Protein AF-A0A955NEL0-F1 (afdb_monomer_lite)

Foldseek 3Di:
DDDDDDDPPPPVVVPPPPDDDDDPVCVVVQVVCVVVVNDDDDPPPVPQQPWDAFPNDTDRQPVVQLQDACVRCVVVLVVVVVVLLVVQVVCVVVVHADEAEADAWCLLAHPQLAQQEPCCVRHPRPRPRSCVSVVVVVVCCVPPPHHYHYCSVVSNPDPDPDQPHNHYRDGDPVVVVSVVVVVVVVCCVPPVPDD

pLDDT: mean 81.46, std 21.01, range [32.12, 98.19]

Secondary structure (DSSP, 8-state):
------SSSHHHHHHH-SSS---GGGHHHHHHHHHTTSS-S-----TT---EEETTEEE--TTHHHHS-HHHHHHHHHHHHHHHHHHHHHHHHTT----EEEPPPGGGT-TTS-TT-TTTTTS-TT-TTTTHHHHHHHHHTTT-SS-EEE-HHHHHH------B-SS-SSB-HHHHHHHHHHHHHHHIIIIIS--

Radius of gyration: 21.91 Å; chains: 1; bounding box: 64×58×64 Å

Structure (mmCIF, N/CA/C/O backbone):
data_AF-A0A955NEL0-F1
#
_entry.id   AF-A0A955NEL0-F1
#
loop_
_atom_site.group_PDB
_atom_site.id
_atom_site.type_symbol
_atom_site.label_atom_id
_atom_site.label_alt_id
_atom_site.label_comp_id
_atom_site.label_asym_id
_atom_site.label_entity_id
_atom_site.label_seq_id
_atom_site.pdbx_PDB_ins_code
_atom_site.Cartn_x
_atom_site.Cartn_y
_atom_site.Cartn_z
_atom_site.occupancy
_atom_site.B_iso_or_equiv
_atom_site.auth_seq_id
_atom_site.auth_comp_id
_atom_site.auth_asym_id
_atom_site.auth_atom_id
_atom_site.pdbx_PDB_model_num
ATOM 1 N N . GLY A 1 1 ? -45.994 37.679 -24.982 1.00 42.56 1 GLY A N 1
ATOM 2 C CA . GLY A 1 1 ? -45.059 37.610 -23.848 1.00 42.56 1 GLY A CA 1
ATOM 3 C C . GLY A 1 1 ? -45.088 36.205 -23.306 1.00 42.56 1 GLY A C 1
ATOM 4 O O . GLY A 1 1 ? -46.145 35.774 -22.874 1.00 42.56 1 GLY A O 1
ATOM 5 N N . GLY A 1 2 ? -43.982 35.478 -23.416 1.00 34.00 2 GLY A N 1
ATOM 6 C CA . GLY A 1 2 ? -43.858 34.104 -22.938 1.00 34.00 2 GLY A CA 1
ATOM 7 C C . GLY A 1 2 ? -42.393 33.828 -22.624 1.00 34.00 2 GLY A C 1
ATOM 8 O O . GLY A 1 2 ? -41.552 33.911 -23.516 1.00 34.00 2 GLY A O 1
ATOM 9 N N . ASN A 1 3 ? -42.112 33.595 -21.343 1.00 38.38 3 ASN A N 1
ATOM 10 C CA . ASN A 1 3 ? -40.797 33.275 -20.793 1.00 38.38 3 ASN A CA 1
ATOM 11 C C . ASN A 1 3 ? -40.232 31.988 -21.412 1.00 38.38 3 ASN A C 1
ATOM 13 O O . ASN A 1 3 ? -40.935 30.984 -21.503 1.00 38.38 3 ASN A O 1
ATOM 17 N N . LYS A 1 4 ? -38.943 32.007 -21.770 1.00 36.34 4 LYS A N 1
ATOM 18 C CA . LYS A 1 4 ? -38.144 30.813 -22.081 1.00 36.34 4 LYS A CA 1
ATOM 19 C C . LYS A 1 4 ? -37.517 30.271 -20.787 1.00 36.34 4 LYS A C 1
ATOM 21 O O . LYS A 1 4 ? -36.781 31.024 -20.153 1.00 36.34 4 LYS A O 1
ATOM 26 N N . PRO A 1 5 ? -37.713 28.995 -20.413 1.00 40.84 5 PRO A N 1
ATOM 27 C CA . PRO A 1 5 ? -36.991 28.379 -19.309 1.00 40.84 5 PRO A CA 1
ATOM 28 C C . PRO A 1 5 ? -36.067 27.273 -19.840 1.00 40.84 5 PRO A C 1
ATOM 30 O O . PRO A 1 5 ? -36.366 26.103 -19.656 1.00 40.84 5 PRO A O 1
ATOM 33 N N . PHE A 1 6 ? -34.979 27.604 -20.545 1.00 36.50 6 PHE A N 1
ATOM 34 C CA . PHE A 1 6 ? -34.034 26.568 -21.012 1.00 36.50 6 PHE A CA 1
ATOM 35 C C . PHE A 1 6 ? -32.550 26.968 -21.046 1.00 36.50 6 PHE A C 1
ATOM 37 O O . PHE A 1 6 ? -31.732 26.182 -21.508 1.00 36.50 6 PHE A O 1
ATOM 44 N N . GLU A 1 7 ? -32.157 28.128 -20.511 1.00 39.97 7 GLU A N 1
ATOM 45 C CA . GLU A 1 7 ? -30.747 28.572 -20.569 1.00 39.97 7 GLU A CA 1
ATOM 46 C C . GLU A 1 7 ? -29.925 28.311 -19.293 1.00 39.97 7 GLU A C 1
ATOM 48 O O . GLU A 1 7 ? -28.715 28.501 -19.305 1.00 39.97 7 GLU A O 1
ATOM 53 N N . TYR A 1 8 ? -30.519 27.798 -18.208 1.00 36.50 8 TYR A N 1
ATOM 54 C CA . TYR A 1 8 ? -29.814 27.683 -16.917 1.00 36.50 8 TYR A CA 1
ATOM 55 C C . TYR A 1 8 ? -29.224 26.307 -16.566 1.00 36.50 8 TYR A C 1
ATOM 57 O O . TYR A 1 8 ? -28.508 26.198 -15.575 1.00 36.50 8 TYR A O 1
ATOM 65 N N . TRP A 1 9 ? -29.455 25.262 -17.367 1.00 32.66 9 TRP A N 1
ATOM 66 C CA . TRP A 1 9 ? -28.945 23.915 -17.052 1.00 32.66 9 TRP A CA 1
ATOM 67 C C . TRP A 1 9 ? -27.592 23.586 -17.698 1.00 32.66 9 TRP A C 1
ATOM 69 O O . TRP A 1 9 ? -26.856 22.759 -17.169 1.00 32.66 9 TRP A O 1
ATOM 79 N N . GLY A 1 10 ? -27.220 24.260 -18.792 1.00 33.78 10 GLY A N 1
ATOM 80 C CA . GLY A 1 10 ? -25.955 23.991 -19.491 1.00 33.78 10 GLY A CA 1
ATOM 81 C C . GLY A 1 10 ? -24.711 24.486 -18.746 1.00 33.78 10 GLY A C 1
ATOM 82 O O . GLY A 1 10 ? -23.668 23.848 -18.801 1.00 33.78 10 GLY A O 1
ATOM 83 N N . PHE A 1 11 ? -24.825 25.584 -17.996 1.00 32.12 11 PHE A N 1
ATOM 84 C CA . PHE A 1 11 ? -23.664 26.247 -17.389 1.00 32.12 11 PHE A CA 1
ATOM 85 C C . PHE A 1 11 ? -23.260 25.660 -16.021 1.00 32.12 11 PHE A C 1
ATOM 87 O O . PHE A 1 11 ? -22.093 25.704 -15.628 1.00 32.12 11 PHE A O 1
ATOM 94 N N . VAL A 1 12 ? -24.211 25.065 -15.290 1.00 36.84 12 VAL A N 1
ATOM 95 C CA . VAL A 1 12 ? -23.959 24.501 -13.949 1.00 36.84 12 VAL A CA 1
ATOM 96 C C . VAL A 1 12 ? -23.177 23.186 -14.027 1.00 36.84 12 VAL A C 1
ATOM 98 O O . VAL A 1 12 ? -22.330 22.921 -13.178 1.00 36.84 12 VAL A O 1
ATOM 101 N N . VAL A 1 13 ? -23.400 22.387 -15.073 1.00 38.34 13 VAL A N 1
ATOM 102 C CA . VAL A 1 13 ? -22.717 21.094 -15.249 1.00 38.34 13 VAL A CA 1
ATOM 103 C C . VAL A 1 13 ? -21.269 21.280 -15.712 1.00 38.34 13 VAL A C 1
ATOM 105 O O . VAL A 1 13 ? -20.387 20.534 -15.291 1.00 38.34 13 VAL A O 1
ATOM 108 N N . GLU A 1 14 ? -20.991 22.307 -16.517 1.00 34.41 14 GLU A N 1
ATOM 109 C CA . GLU A 1 14 ? -19.647 22.534 -17.061 1.00 34.41 14 GLU A CA 1
ATOM 110 C C . GLU A 1 14 ? -18.639 23.024 -16.006 1.00 34.41 14 GLU A C 1
ATOM 112 O O . GLU A 1 14 ? -17.442 22.766 -16.127 1.00 34.41 14 GLU A O 1
ATOM 117 N N . THR A 1 15 ? -19.116 23.673 -14.937 1.00 40.44 15 THR A N 1
ATOM 118 C CA . THR A 1 15 ? -18.246 24.318 -13.937 1.00 40.44 15 THR A CA 1
ATOM 119 C C . THR A 1 15 ? -17.818 23.371 -12.804 1.00 40.44 15 THR A C 1
ATOM 121 O O . THR A 1 15 ? -16.760 23.569 -12.215 1.00 40.44 15 THR A O 1
ATOM 124 N N . PHE A 1 16 ? -18.584 22.312 -12.513 1.00 38.41 16 PHE A N 1
ATOM 125 C CA . PHE A 1 16 ? -18.270 21.378 -11.415 1.00 38.41 16 PHE A CA 1
ATOM 126 C C . PHE A 1 16 ? -17.518 20.109 -11.843 1.00 38.41 16 PHE A C 1
ATOM 128 O O . PHE A 1 16 ? -17.033 19.380 -10.983 1.00 38.41 16 PHE A O 1
ATOM 135 N N . LEU A 1 17 ? -17.395 19.835 -13.147 1.00 40.88 17 LEU A N 1
ATOM 136 C CA . LEU A 1 17 ? -16.907 18.543 -13.654 1.00 40.88 17 LEU A CA 1
ATOM 137 C C . LEU A 1 17 ? -15.643 18.628 -14.521 1.00 40.88 17 LEU A C 1
ATOM 139 O O . LEU A 1 17 ? -15.453 17.842 -15.451 1.00 40.88 17 LEU A O 1
ATOM 143 N N . LYS A 1 18 ? -14.719 19.529 -14.187 1.00 36.31 18 LYS A N 1
ATOM 144 C CA . LYS A 1 18 ? -13.324 19.425 -14.640 1.00 36.31 18 LYS A CA 1
ATOM 145 C C . LYS A 1 18 ? -12.374 19.668 -13.461 1.00 36.31 18 LYS A C 1
ATOM 147 O O . LYS A 1 18 ? -12.469 20.743 -12.879 1.00 36.31 18 LYS A O 1
ATOM 152 N N . PRO A 1 19 ? -11.394 18.788 -13.159 1.00 46.06 19 PRO A N 1
ATOM 153 C CA . PRO A 1 19 ? -11.104 17.471 -13.728 1.00 46.06 19 PRO A CA 1
ATOM 154 C C . PRO A 1 19 ? -10.665 16.467 -12.644 1.00 46.06 19 PRO A C 1
ATOM 156 O O . PRO A 1 19 ? -9.480 16.333 -12.365 1.00 46.06 19 PRO A O 1
ATOM 159 N N . THR A 1 20 ? -11.582 15.716 -12.054 1.00 38.62 20 THR A N 1
ATOM 160 C CA . THR A 1 20 ? -11.210 14.569 -11.221 1.00 38.62 20 THR A CA 1
ATOM 161 C C . THR A 1 20 ? -12.373 13.595 -11.217 1.00 38.62 20 THR A C 1
ATOM 163 O O . THR A 1 20 ? -13.510 13.982 -10.990 1.00 38.62 20 THR A O 1
ATOM 166 N N . ILE A 1 21 ? -12.056 12.322 -11.429 1.00 40.19 21 ILE A N 1
ATOM 167 C CA . ILE A 1 21 ? -12.950 11.166 -11.313 1.00 40.19 21 ILE A CA 1
ATOM 168 C C . ILE A 1 21 ? -13.662 10.780 -12.619 1.00 40.19 21 ILE A C 1
ATOM 170 O O . ILE A 1 21 ? -14.506 11.457 -13.198 1.00 40.19 21 ILE A O 1
ATOM 174 N N . TYR A 1 22 ? -13.249 9.602 -13.064 1.00 42.53 22 TYR A N 1
ATOM 175 C CA . TYR A 1 22 ? -13.903 8.712 -14.000 1.00 42.53 22 TYR A CA 1
ATOM 176 C C . TYR A 1 22 ? -15.364 8.481 -13.568 1.00 42.53 22 TYR A C 1
ATOM 178 O O . TYR A 1 22 ? -15.606 7.753 -12.614 1.00 42.53 22 TYR A O 1
ATOM 186 N N . ASP A 1 23 ? -16.334 9.111 -14.234 1.00 46.53 23 ASP A N 1
ATOM 187 C CA . ASP A 1 23 ? -17.755 8.804 -14.028 1.00 46.53 23 ASP A CA 1
ATOM 188 C C . ASP A 1 23 ? -18.169 7.640 -14.954 1.00 46.53 23 ASP A C 1
ATOM 190 O O . ASP A 1 23 ? -18.250 7.838 -16.177 1.00 46.53 23 ASP A O 1
ATOM 194 N N . PRO A 1 24 ? -18.420 6.423 -14.431 1.00 44.91 24 PRO A N 1
ATOM 195 C CA . PRO A 1 24 ? -18.882 5.293 -15.234 1.00 44.91 24 PRO A CA 1
ATOM 196 C C . PRO A 1 24 ? -20.247 5.544 -15.901 1.00 44.91 24 PRO A C 1
ATOM 198 O O . PRO A 1 24 ? -20.537 4.916 -16.922 1.00 44.91 24 PRO A O 1
ATOM 201 N N . LEU A 1 25 ? -21.052 6.501 -15.416 1.00 49.03 25 LEU A N 1
ATOM 202 C CA . LEU A 1 25 ? -22.325 6.898 -16.034 1.00 49.03 25 LEU A CA 1
ATOM 203 C C . LEU A 1 25 ? -22.138 7.802 -17.263 1.00 49.03 25 LEU A C 1
ATOM 205 O O . LEU A 1 25 ? -23.035 7.900 -18.102 1.00 49.03 25 LEU A O 1
ATOM 209 N N . ALA A 1 26 ? -20.966 8.421 -17.428 1.00 56.53 26 ALA A N 1
ATOM 210 C CA . ALA A 1 26 ? -20.641 9.220 -18.610 1.00 56.53 26 ALA A CA 1
ATOM 211 C C . ALA A 1 26 ? -20.165 8.364 -19.799 1.00 56.53 26 ALA A C 1
ATOM 213 O O . ALA A 1 26 ? -20.089 8.853 -20.929 1.00 56.53 26 ALA A O 1
ATOM 214 N N . THR A 1 27 ? -19.837 7.088 -19.574 1.00 60.91 27 THR A N 1
ATOM 215 C CA . THR A 1 27 ? -19.287 6.184 -20.597 1.00 60.91 27 THR A CA 1
ATOM 216 C C . THR A 1 27 ? -20.239 5.949 -21.780 1.00 60.91 27 THR A C 1
ATOM 218 O O . THR A 1 27 ? -19.782 6.097 -22.918 1.00 60.91 27 THR A O 1
ATOM 221 N N . PRO A 1 28 ? -21.550 5.680 -21.588 1.00 64.25 28 PRO A N 1
ATOM 222 C CA . PRO A 1 28 ? -22.490 5.530 -22.704 1.00 64.25 28 PRO A CA 1
ATOM 223 C C . PRO A 1 28 ? -22.615 6.802 -23.556 1.00 64.25 28 PRO A C 1
ATOM 225 O O . PRO A 1 28 ? -22.660 6.730 -24.784 1.00 64.25 28 PRO A O 1
ATOM 228 N N . TRP A 1 29 ? -22.598 7.978 -22.922 1.00 65.19 29 TRP A N 1
ATOM 229 C CA . TRP A 1 29 ? -22.695 9.272 -23.606 1.00 65.19 29 TRP A CA 1
ATOM 230 C C . TRP A 1 29 ? -21.438 9.604 -24.409 1.00 65.19 29 TRP A C 1
ATOM 232 O O . TRP A 1 29 ? -21.537 10.030 -25.558 1.00 65.19 29 TRP A O 1
ATOM 242 N N . LYS A 1 30 ? -20.252 9.329 -23.852 1.00 63.66 30 LYS A N 1
ATOM 243 C CA . LYS A 1 30 ? -18.976 9.449 -24.575 1.00 63.66 30 LYS A CA 1
ATOM 244 C C . LYS A 1 30 ? -18.954 8.546 -25.813 1.00 63.66 30 LYS A C 1
ATOM 246 O O . LYS A 1 30 ? -18.510 8.978 -26.872 1.00 63.66 30 LYS A O 1
ATOM 251 N N . TRP A 1 31 ? -19.487 7.328 -25.713 1.00 62.34 31 TRP A N 1
ATOM 252 C CA . TRP A 1 31 ? -19.625 6.414 -26.852 1.00 62.34 31 TRP A CA 1
ATOM 253 C C . TRP A 1 31 ? -20.604 6.921 -27.920 1.00 62.34 31 TRP A C 1
ATOM 255 O O . TRP A 1 31 ? -20.295 6.868 -29.112 1.00 62.34 31 TRP A O 1
ATOM 265 N N . ALA A 1 32 ? -21.762 7.445 -27.513 1.00 69.81 32 ALA A N 1
ATOM 266 C CA . ALA A 1 32 ? -22.749 8.004 -28.436 1.00 69.81 32 ALA A CA 1
ATOM 267 C C . ALA A 1 32 ? -22.199 9.217 -29.210 1.00 69.81 32 ALA A C 1
ATOM 269 O O . ALA A 1 32 ? -22.348 9.291 -30.430 1.00 69.81 32 ALA A O 1
ATOM 270 N N . LEU A 1 33 ? -21.500 10.130 -28.526 1.00 71.88 33 LEU A N 1
ATOM 271 C CA . LEU A 1 33 ? -20.893 11.318 -29.137 1.00 71.88 33 LEU A CA 1
ATOM 272 C C . LEU A 1 33 ? -19.770 10.967 -30.128 1.00 71.88 33 LEU A C 1
ATOM 274 O O . LEU A 1 33 ? -19.662 11.601 -31.177 1.00 71.88 33 LEU A O 1
ATOM 278 N N . ARG A 1 34 ? -18.990 9.912 -29.854 1.00 70.38 34 ARG A N 1
ATOM 279 C CA . ARG A 1 34 ? -17.979 9.384 -30.788 1.00 70.38 34 ARG A CA 1
ATOM 280 C C . ARG A 1 34 ? -18.596 8.790 -32.046 1.00 70.38 34 ARG A C 1
ATOM 282 O O . ARG A 1 34 ? -18.159 9.106 -33.147 1.00 70.38 34 ARG A O 1
ATOM 289 N N . LYS A 1 35 ? -19.647 7.972 -31.908 1.00 69.81 35 LYS A N 1
ATOM 290 C CA . LYS A 1 35 ? -20.393 7.442 -33.065 1.00 69.81 35 LYS A CA 1
ATOM 291 C C . LYS A 1 35 ? -20.975 8.551 -33.940 1.00 69.81 35 LYS A C 1
ATOM 293 O O . LYS A 1 35 ? -21.099 8.361 -35.144 1.00 69.81 35 LYS A O 1
ATOM 298 N N . ALA A 1 36 ? -21.315 9.688 -33.341 1.00 77.75 36 ALA A N 1
ATOM 299 C CA . ALA A 1 36 ? -21.802 10.862 -34.051 1.00 77.75 36 ALA A CA 1
ATOM 300 C C . ALA A 1 36 ? -20.685 11.719 -34.687 1.00 77.75 36 ALA A C 1
ATOM 302 O O . ALA A 1 36 ? -20.998 12.714 -35.333 1.00 77.75 36 ALA A O 1
ATOM 303 N N . GLY A 1 37 ? -19.402 11.374 -34.508 1.00 76.12 37 GLY A N 1
ATOM 304 C CA . GLY A 1 37 ? -18.267 12.166 -35.002 1.00 76.12 37 GLY A CA 1
ATOM 305 C C . GLY A 1 37 ? -18.083 13.508 -34.282 1.00 76.12 37 GLY A C 1
ATOM 306 O O . GLY A 1 37 ? -17.371 14.374 -34.775 1.00 76.12 37 GLY A O 1
ATOM 307 N N . LEU A 1 38 ? -18.733 13.694 -33.129 1.00 74.06 38 LEU A N 1
ATOM 308 C C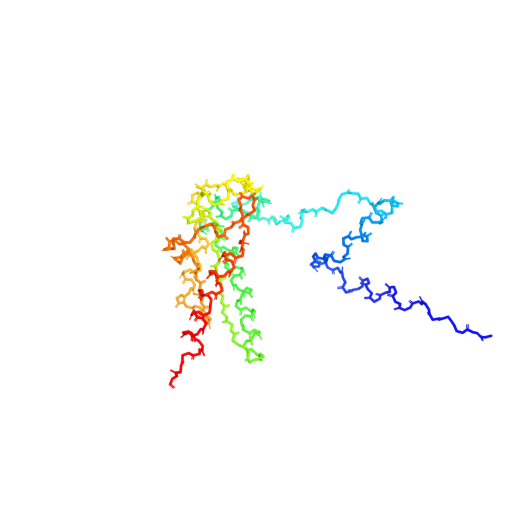A . LEU A 1 38 ? -18.725 14.941 -32.352 1.00 74.06 38 LEU A CA 1
ATOM 309 C C . LEU A 1 38 ? -17.627 14.963 -31.277 1.00 74.06 38 LEU A C 1
ATOM 311 O O . LEU A 1 38 ? -17.533 15.907 -30.497 1.00 74.06 38 LEU A O 1
ATOM 315 N N . MET A 1 39 ? -16.822 13.903 -31.207 1.00 66.88 39 MET A N 1
ATOM 316 C CA . MET A 1 39 ? -15.721 13.735 -30.265 1.00 66.88 39 MET A CA 1
ATOM 317 C C . MET A 1 39 ? -14.655 12.832 -30.907 1.00 66.88 39 MET A C 1
ATOM 319 O O . MET A 1 39 ? -14.991 11.742 -31.369 1.00 66.88 39 MET A O 1
ATOM 323 N N . GLU A 1 40 ? -13.391 13.265 -30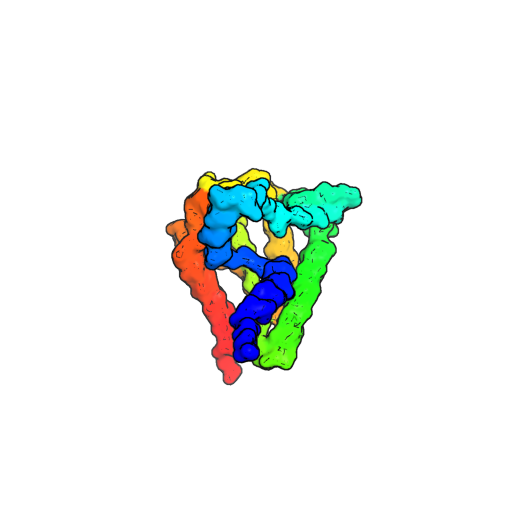.937 1.00 67.44 40 GLU A N 1
ATOM 324 C CA . GLU A 1 40 ? -12.255 12.467 -31.442 1.00 67.44 40 GLU A CA 1
ATOM 325 C C . GLU A 1 40 ? -11.742 11.438 -30.395 1.00 67.44 40 GLU A C 1
ATOM 327 O O . GLU A 1 40 ? -11.944 11.602 -29.188 1.00 67.44 40 GLU A O 1
ATOM 332 N N . GLU A 1 41 ? -11.120 10.342 -30.857 1.00 55.06 41 GLU A N 1
ATOM 333 C CA . GLU A 1 41 ? -10.548 9.227 -30.059 1.00 55.06 41 GLU A CA 1
ATOM 334 C C . GLU A 1 41 ? -9.118 9.526 -29.539 1.00 55.06 41 GLU A C 1
ATOM 336 O O . GLU A 1 41 ? -8.371 10.194 -30.254 1.00 55.06 41 GLU A O 1
ATOM 341 N N . PRO A 1 42 ? -8.635 8.945 -28.409 1.00 49.88 42 PRO A N 1
ATOM 342 C CA . PRO A 1 42 ? -9.324 8.301 -27.288 1.00 49.88 42 PRO A CA 1
ATOM 343 C C . PRO A 1 42 ? -9.356 9.214 -26.041 1.00 49.88 42 PRO A C 1
ATOM 345 O O . PRO A 1 42 ? -8.730 10.271 -25.988 1.00 49.88 42 PRO A O 1
ATOM 348 N N . VAL A 1 43 ? -10.049 8.776 -24.977 1.00 48.16 43 VAL A N 1
ATOM 349 C CA . VAL A 1 43 ? -9.707 9.263 -23.629 1.00 48.16 43 VAL A CA 1
ATOM 350 C C . VAL A 1 43 ? -8.265 8.847 -23.418 1.00 48.16 43 VAL A C 1
ATOM 352 O O . VAL A 1 43 ? -7.973 7.653 -23.370 1.00 48.16 43 VAL A O 1
ATOM 355 N N . ASP A 1 44 ? -7.378 9.828 -23.349 1.00 42.34 44 ASP A N 1
ATOM 356 C CA . ASP A 1 44 ? -6.007 9.589 -22.968 1.00 42.34 44 ASP A CA 1
ATOM 357 C C . ASP A 1 44 ? -6.014 8.968 -21.561 1.00 42.34 44 ASP A C 1
ATOM 359 O O . ASP A 1 44 ? -6.199 9.652 -20.555 1.00 42.34 44 ASP A O 1
ATOM 363 N N . LEU A 1 45 ? -5.851 7.642 -21.486 1.00 41.75 45 LEU A N 1
ATOM 364 C CA . LEU A 1 45 ? -5.613 6.936 -20.227 1.00 41.75 45 LEU A CA 1
ATOM 365 C C . LEU A 1 45 ? -4.251 7.325 -19.624 1.00 41.75 45 LEU A C 1
ATOM 367 O O . LEU A 1 45 ? -3.902 6.833 -18.554 1.00 41.75 45 LEU A O 1
ATOM 371 N N . SER A 1 46 ? -3.508 8.268 -20.225 1.00 45.41 46 SER A N 1
ATOM 372 C CA . SER A 1 46 ? -2.394 8.971 -19.583 1.00 45.41 46 SER A CA 1
ATOM 373 C C . SER A 1 46 ? -2.797 9.902 -18.432 1.00 45.41 46 SER A C 1
ATOM 375 O O . SER A 1 46 ? -1.995 10.730 -17.997 1.00 45.41 46 SER A O 1
ATOM 377 N N . LEU A 1 47 ? -3.956 9.653 -17.809 1.00 41.84 47 LEU A N 1
ATOM 378 C CA . LEU A 1 47 ? -4.307 10.052 -16.437 1.00 41.84 47 LEU A CA 1
ATOM 379 C C . LEU A 1 47 ? -3.188 9.798 -15.394 1.00 41.84 47 LEU A C 1
ATOM 381 O O . LEU A 1 47 ? -3.308 10.239 -14.258 1.00 41.84 47 LEU A O 1
ATOM 385 N N . TYR A 1 48 ? -2.086 9.146 -15.781 1.00 50.00 48 TYR A N 1
ATOM 386 C CA . TYR A 1 48 ? -0.891 8.880 -14.988 1.00 50.00 48 TYR A CA 1
ATOM 387 C C . TYR A 1 48 ? 0.425 9.392 -15.608 1.00 50.00 48 TYR A C 1
ATOM 389 O O . TYR A 1 48 ? 1.470 8.786 -15.381 1.00 50.00 48 TYR A O 1
ATOM 397 N N . LYS A 1 49 ? 0.444 10.491 -16.381 1.00 54.75 49 LYS A N 1
ATOM 398 C CA . LYS A 1 49 ? 1.707 11.188 -16.729 1.00 54.75 49 LYS A CA 1
ATOM 399 C C . LYS A 1 49 ? 2.265 11.948 -15.519 1.00 54.75 49 LYS A C 1
ATOM 401 O O . LYS A 1 49 ? 2.458 13.161 -15.554 1.00 54.75 49 LYS A O 1
ATOM 406 N N . THR A 1 50 ? 2.528 11.237 -14.429 1.00 63.97 50 THR A N 1
ATOM 407 C CA . THR A 1 50 ? 3.325 11.777 -13.331 1.00 63.97 50 THR A CA 1
ATOM 408 C C . THR A 1 50 ? 4.773 11.784 -13.797 1.00 63.97 50 THR A C 1
ATOM 410 O O . THR A 1 50 ? 5.367 10.729 -14.010 1.00 63.97 50 THR A O 1
ATOM 413 N N . VAL A 1 51 ? 5.326 12.978 -14.006 1.00 82.88 51 VAL A N 1
ATOM 414 C CA . VAL A 1 51 ? 6.761 13.143 -14.235 1.00 82.88 51 VAL A CA 1
ATOM 415 C C . VAL A 1 51 ? 7.414 13.299 -12.874 1.00 82.88 51 VAL A C 1
ATOM 417 O O . VAL A 1 51 ? 7.171 14.288 -12.185 1.00 82.88 51 VAL A O 1
ATOM 420 N N . VAL A 1 52 ? 8.233 12.328 -12.489 1.00 87.06 52 VAL A N 1
ATOM 421 C CA . VAL A 1 52 ? 9.108 12.448 -11.320 1.00 87.06 52 VAL A CA 1
ATOM 422 C C . VAL A 1 52 ? 10.540 12.658 -11.782 1.00 87.06 52 VAL A C 1
ATOM 424 O O . VAL A 1 52 ? 10.967 12.088 -12.783 1.00 87.06 52 VAL A O 1
ATOM 427 N N . THR A 1 53 ? 11.289 13.483 -11.064 1.00 91.50 53 THR A N 1
ATOM 428 C CA . THR A 1 53 ? 12.692 13.767 -11.367 1.00 91.50 53 THR A CA 1
ATOM 429 C C . THR A 1 53 ? 13.586 13.049 -10.366 1.00 91.50 53 THR A C 1
ATOM 431 O O . THR A 1 53 ? 13.559 13.351 -9.175 1.00 91.50 53 THR A O 1
ATOM 434 N N . ILE A 1 54 ? 14.404 12.114 -10.836 1.00 90.12 54 ILE A N 1
ATOM 435 C CA . ILE A 1 54 ? 15.374 11.394 -10.002 1.00 90.12 54 ILE A CA 1
ATOM 436 C C . ILE A 1 54 ? 16.753 11.616 -10.610 1.00 90.12 54 ILE A C 1
ATOM 438 O O . ILE A 1 54 ? 16.937 11.445 -11.813 1.00 90.12 54 ILE A O 1
ATOM 442 N N . ASP A 1 55 ? 17.707 12.084 -9.804 1.00 91.38 55 ASP A N 1
ATOM 443 C CA . ASP A 1 55 ? 19.056 12.467 -10.252 1.00 91.38 55 ASP A CA 1
ATOM 444 C C . ASP A 1 55 ? 19.053 13.412 -11.475 1.00 91.38 55 ASP A C 1
ATOM 446 O O . ASP A 1 55 ? 19.850 13.274 -12.406 1.00 91.38 55 ASP A O 1
ATOM 450 N N . GLY A 1 56 ? 18.105 14.356 -11.510 1.00 90.38 56 GLY A N 1
ATOM 451 C CA . GLY A 1 56 ? 17.953 15.318 -12.607 1.00 90.38 56 GLY A CA 1
ATOM 452 C C . GLY A 1 56 ? 17.366 14.742 -13.902 1.00 90.38 56 GLY A C 1
ATOM 453 O O . GLY A 1 56 ? 17.311 15.453 -14.904 1.00 90.38 56 GLY A O 1
ATOM 454 N N . LYS A 1 57 ? 16.916 13.480 -13.908 1.00 91.56 57 LYS A N 1
ATOM 455 C CA . LYS A 1 57 ? 16.305 12.826 -15.071 1.00 91.56 57 LYS A CA 1
ATOM 456 C C . LYS A 1 57 ? 14.800 12.636 -14.875 1.00 91.56 57 LYS A C 1
ATOM 458 O O . LYS A 1 57 ? 14.387 12.219 -13.793 1.00 91.56 57 LYS A O 1
ATOM 463 N N . PRO A 1 58 ? 13.976 12.914 -15.901 1.00 91.06 58 PRO A N 1
ATOM 464 C CA . PRO A 1 58 ? 12.545 12.673 -15.825 1.00 91.06 58 PRO A CA 1
ATOM 465 C C . PRO A 1 58 ? 12.228 11.179 -15.972 1.00 91.06 58 PRO A C 1
ATOM 467 O O . PRO A 1 58 ? 12.749 10.495 -16.855 1.00 91.06 58 PRO A O 1
ATOM 470 N N . HIS A 1 59 ? 11.314 10.696 -15.140 1.00 87.44 59 HIS A N 1
ATOM 471 C CA . HIS A 1 59 ? 10.725 9.366 -15.190 1.00 87.44 59 HIS A CA 1
ATOM 472 C C . HIS A 1 59 ? 9.207 9.495 -15.289 1.00 87.44 59 HIS A C 1
ATOM 474 O O . HIS A 1 59 ? 8.592 10.272 -14.566 1.00 87.44 59 HIS A O 1
ATOM 480 N N . TYR A 1 60 ? 8.614 8.714 -16.189 1.00 84.06 60 TYR A N 1
ATOM 481 C CA . TYR A 1 60 ? 7.193 8.806 -16.549 1.00 84.06 60 TYR A CA 1
ATOM 482 C C . TYR A 1 60 ? 6.371 7.612 -16.053 1.00 84.06 60 TYR A C 1
ATOM 484 O O . TYR A 1 60 ? 5.167 7.539 -16.280 1.00 84.06 60 TYR A O 1
ATOM 492 N N . ASN A 1 61 ? 7.030 6.637 -15.427 1.00 83.69 61 ASN A N 1
ATOM 493 C CA . ASN A 1 61 ? 6.384 5.443 -14.915 1.00 83.69 61 ASN A CA 1
ATOM 494 C C . ASN A 1 61 ? 5.937 5.689 -13.471 1.00 83.69 61 ASN A C 1
ATOM 496 O O . ASN A 1 61 ? 6.770 5.954 -12.607 1.00 83.69 61 ASN A O 1
ATOM 500 N N . ARG A 1 62 ? 4.639 5.540 -13.189 1.00 83.81 62 ARG A N 1
ATOM 501 C CA . ARG A 1 62 ? 4.078 5.649 -11.830 1.00 83.81 62 ARG A CA 1
ATOM 502 C C . ARG A 1 62 ? 4.679 4.649 -10.826 1.00 83.81 62 ARG A C 1
ATOM 504 O O . ARG A 1 62 ? 4.658 4.909 -9.629 1.00 83.81 62 ARG A O 1
ATOM 511 N N . PHE A 1 63 ? 5.269 3.554 -11.306 1.00 87.25 63 PHE A N 1
ATOM 512 C CA . PHE A 1 63 ? 5.983 2.555 -10.502 1.00 87.25 63 PHE A CA 1
ATOM 513 C C . PHE A 1 63 ? 7.482 2.840 -10.364 1.00 87.25 63 PHE A C 1
ATOM 515 O O . PHE A 1 63 ? 8.258 1.944 -10.055 1.00 87.25 63 PHE A O 1
ATOM 522 N N . PHE A 1 64 ? 7.922 4.085 -10.588 1.00 88.56 64 PHE A N 1
ATOM 523 C CA . PHE A 1 64 ? 9.332 4.465 -10.457 1.00 88.56 64 PHE A CA 1
ATOM 524 C C . PHE A 1 64 ? 9.953 4.018 -9.126 1.00 88.56 64 PHE A C 1
ATOM 526 O O . PHE A 1 64 ? 11.129 3.680 -9.096 1.00 88.56 64 PHE A O 1
ATOM 533 N N . HIS A 1 65 ? 9.168 3.989 -8.048 1.00 89.88 65 HIS A N 1
ATOM 534 C CA . HIS A 1 65 ? 9.627 3.640 -6.710 1.00 89.88 65 HIS A CA 1
ATOM 535 C C . HIS A 1 65 ? 10.124 2.195 -6.574 1.00 89.88 65 HIS A C 1
ATOM 537 O O . HIS A 1 65 ? 10.844 1.910 -5.630 1.00 89.88 65 HIS A O 1
ATOM 543 N N . TYR A 1 66 ? 9.815 1.307 -7.521 1.00 91.31 66 TYR A N 1
ATOM 544 C CA . TYR A 1 66 ? 10.374 -0.051 -7.539 1.00 91.31 66 TYR A CA 1
ATOM 545 C C . TYR A 1 66 ? 11.794 -0.087 -8.112 1.00 91.31 66 TYR A C 1
ATOM 547 O O . TYR A 1 66 ? 12.584 -0.964 -7.783 1.00 91.31 66 TYR A O 1
ATOM 555 N N . ASN A 1 67 ? 12.147 0.902 -8.935 1.00 89.88 67 ASN A N 1
ATOM 556 C CA . ASN A 1 67 ? 13.400 0.925 -9.692 1.00 89.88 67 ASN A CA 1
ATOM 557 C C . ASN A 1 67 ? 14.501 1.737 -8.999 1.00 89.88 67 ASN A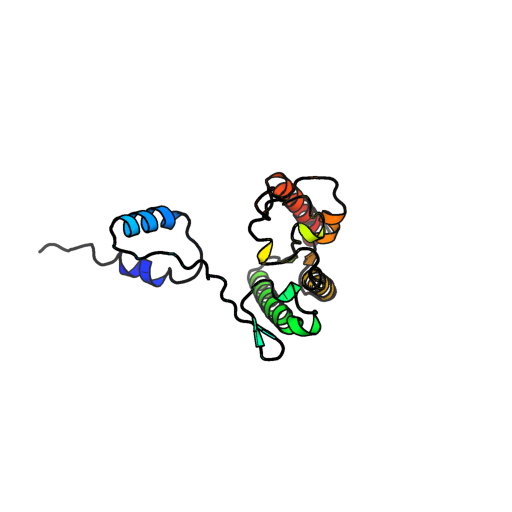 C 1
ATOM 559 O O . ASN A 1 67 ? 15.635 1.784 -9.479 1.00 89.88 67 ASN A O 1
ATOM 563 N N . PHE A 1 68 ? 14.170 2.419 -7.902 1.00 92.25 68 PHE A N 1
ATOM 564 C CA . PHE A 1 68 ? 15.084 3.299 -7.188 1.00 92.25 68 PHE A CA 1
ATOM 565 C C . PHE A 1 68 ? 15.064 3.019 -5.689 1.00 92.25 68 PHE A C 1
ATOM 567 O O . PHE A 1 68 ? 13.996 2.770 -5.136 1.00 92.25 68 PHE A O 1
ATOM 574 N N . PRO A 1 69 ? 16.227 3.109 -5.025 1.00 94.81 69 PRO A N 1
ATOM 575 C CA . PRO A 1 69 ? 16.303 2.923 -3.589 1.00 94.81 69 PRO A CA 1
ATOM 576 C C . PRO A 1 69 ? 15.579 4.059 -2.860 1.00 94.81 69 PRO A C 1
ATOM 578 O O . PRO A 1 69 ? 15.445 5.172 -3.393 1.00 94.81 69 PRO A O 1
ATOM 581 N N . MET A 1 70 ? 15.162 3.793 -1.619 1.00 94.75 70 MET A N 1
ATOM 582 C CA . MET A 1 70 ? 14.387 4.742 -0.822 1.00 94.75 70 MET A CA 1
ATOM 583 C C . MET A 1 70 ? 15.076 6.100 -0.688 1.00 94.75 70 MET A C 1
ATOM 585 O O . MET A 1 70 ? 14.399 7.116 -0.741 1.00 94.75 70 MET A O 1
ATOM 589 N N . GLU A 1 71 ? 16.405 6.182 -0.610 1.00 95.75 71 GLU A N 1
ATOM 590 C CA . GLU A 1 71 ? 17.119 7.463 -0.517 1.00 95.75 71 GLU A CA 1
ATOM 591 C C . GLU A 1 71 ? 16.782 8.418 -1.673 1.00 95.75 71 GLU A C 1
ATOM 593 O O . GLU A 1 71 ? 16.740 9.633 -1.481 1.00 95.75 71 GLU A O 1
ATOM 598 N N . LYS A 1 72 ? 16.504 7.882 -2.869 1.00 95.12 72 LYS A N 1
ATOM 599 C CA . LYS A 1 72 ? 16.161 8.674 -4.059 1.00 95.12 72 LYS A CA 1
ATOM 600 C C . LYS A 1 72 ? 14.673 8.980 -4.168 1.00 95.12 72 LYS A C 1
ATOM 602 O O . LYS A 1 72 ? 14.294 9.975 -4.782 1.00 95.12 72 LYS A O 1
ATOM 607 N N . THR A 1 73 ? 13.825 8.126 -3.603 1.00 94.69 73 THR A N 1
ATOM 608 C CA . THR A 1 73 ? 12.365 8.235 -3.720 1.00 94.69 73 THR A CA 1
ATOM 609 C C . THR A 1 73 ? 11.714 8.848 -2.485 1.00 94.69 73 THR A C 1
ATOM 611 O O . THR A 1 73 ? 10.579 9.312 -2.572 1.00 94.69 73 THR A O 1
ATOM 614 N N . ARG A 1 74 ? 12.422 8.901 -1.349 1.00 95.69 74 ARG A N 1
ATOM 615 C CA . ARG A 1 74 ? 11.930 9.393 -0.056 1.00 95.69 74 ARG A CA 1
ATOM 616 C C . ARG A 1 74 ? 11.265 10.764 -0.144 1.00 95.69 74 ARG A C 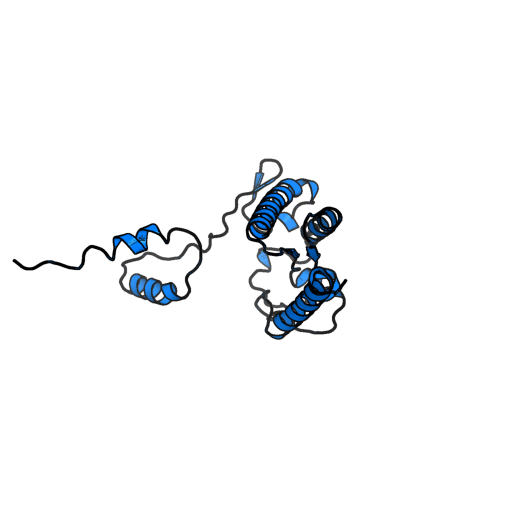1
ATOM 618 O O . ARG A 1 74 ? 10.188 10.881 0.425 1.00 95.69 74 ARG A O 1
ATOM 625 N N . PRO A 1 75 ? 11.776 11.771 -0.884 1.00 95.38 75 PRO A N 1
ATOM 626 C CA . PRO A 1 75 ? 11.088 13.060 -0.988 1.00 95.38 75 PRO A CA 1
ATOM 627 C C . PRO A 1 75 ? 9.638 12.957 -1.492 1.00 95.38 75 PRO A C 1
ATOM 629 O O . PRO A 1 75 ? 8.773 13.687 -1.017 1.00 95.38 75 PRO A O 1
ATOM 632 N N . TYR A 1 76 ? 9.346 12.020 -2.402 1.00 94.31 76 TYR A N 1
ATOM 633 C CA . TYR A 1 76 ? 7.991 11.789 -2.916 1.00 94.31 76 TYR A CA 1
ATOM 634 C C . TYR A 1 76 ? 7.087 11.114 -1.878 1.00 94.31 76 TYR A C 1
ATOM 636 O O . TYR A 1 76 ? 5.908 11.456 -1.759 1.00 94.31 76 TYR A O 1
ATOM 644 N N . PHE A 1 77 ? 7.642 10.175 -1.109 1.00 95.38 77 PHE A N 1
ATOM 645 C CA . PHE A 1 77 ? 6.929 9.517 -0.015 1.00 95.38 77 PHE A CA 1
ATOM 646 C C . PHE A 1 77 ? 6.670 10.470 1.152 1.00 95.38 77 PHE A C 1
ATOM 648 O O . PHE A 1 77 ? 5.551 10.508 1.646 1.00 95.38 77 PHE A O 1
ATOM 655 N N . GLU A 1 78 ? 7.641 11.302 1.530 1.00 97.38 78 GLU A N 1
ATOM 656 C CA . GLU A 1 78 ? 7.475 12.345 2.549 1.00 97.38 78 GLU A CA 1
ATOM 657 C C . GLU A 1 78 ? 6.424 13.377 2.130 1.00 97.38 78 GLU A C 1
ATOM 659 O O . GLU A 1 78 ? 5.562 13.739 2.926 1.00 97.38 78 GLU A O 1
ATOM 664 N N . GLN A 1 79 ? 6.424 13.804 0.862 1.00 96.00 79 GLN A N 1
ATOM 665 C CA . GLN A 1 79 ? 5.381 14.692 0.347 1.00 96.00 79 GLN A CA 1
ATOM 666 C C . GLN A 1 79 ? 3.994 14.035 0.420 1.00 96.00 79 GLN A C 1
ATOM 668 O O . GLN A 1 79 ? 3.032 14.661 0.864 1.00 96.00 79 GLN A O 1
ATOM 673 N N . THR A 1 80 ? 3.891 12.768 0.012 1.00 95.50 80 THR A N 1
ATOM 674 C CA . THR A 1 80 ? 2.641 11.997 0.098 1.00 95.50 80 THR A CA 1
ATOM 675 C C . THR A 1 80 ? 2.180 11.861 1.548 1.00 95.50 80 THR A C 1
ATOM 677 O O . THR A 1 80 ? 1.008 12.078 1.846 1.00 95.50 80 THR A O 1
ATOM 680 N N . TYR A 1 81 ? 3.103 11.556 2.457 1.00 97.81 81 TYR A N 1
ATOM 681 C CA . TYR A 1 81 ? 2.833 11.432 3.882 1.00 97.81 81 TYR A CA 1
ATOM 682 C C . TYR A 1 81 ? 2.351 12.754 4.488 1.00 97.81 81 TYR A C 1
ATOM 684 O O . TYR A 1 81 ? 1.349 12.754 5.194 1.00 97.81 81 TYR A O 1
ATOM 692 N N . GLY A 1 82 ? 2.955 13.889 4.123 1.00 97.50 82 GLY A N 1
ATOM 693 C CA . GLY A 1 82 ? 2.482 15.210 4.545 1.00 97.50 82 GLY A CA 1
ATOM 694 C C . GLY A 1 82 ? 1.025 15.478 4.145 1.00 97.50 82 GLY A C 1
ATOM 695 O O . GLY A 1 82 ? 0.243 15.975 4.955 1.00 97.50 82 GLY A O 1
ATOM 696 N N . TYR A 1 83 ? 0.608 15.071 2.940 1.00 97.94 83 TYR A N 1
ATOM 697 C CA . TYR A 1 83 ? -0.805 15.156 2.546 1.00 97.94 83 TYR A CA 1
ATOM 698 C C . TYR A 1 83 ? -1.707 14.231 3.369 1.00 97.94 83 TYR A C 1
ATOM 700 O O . TYR A 1 83 ? -2.823 14.617 3.716 1.00 97.94 83 TYR A O 1
ATOM 708 N N . IL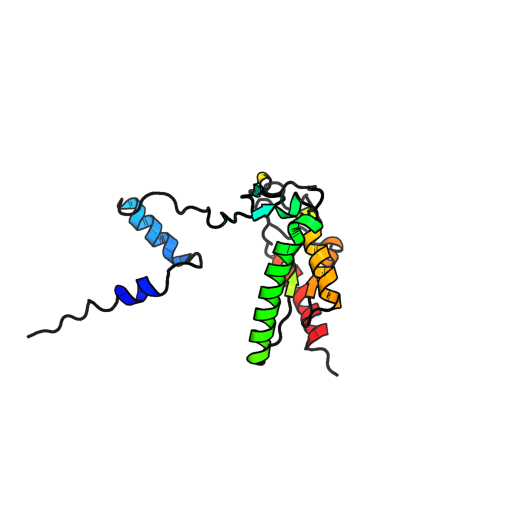E A 1 84 ? -1.239 13.028 3.709 1.00 98.19 84 ILE A N 1
ATOM 709 C CA . ILE A 1 84 ? -1.976 12.106 4.584 1.00 98.19 84 ILE A CA 1
ATOM 710 C C . ILE A 1 84 ? -2.151 12.724 5.979 1.00 98.19 84 ILE A C 1
ATOM 712 O O . ILE A 1 84 ? -3.258 12.705 6.513 1.00 98.19 84 ILE A O 1
ATOM 716 N N . GLU A 1 85 ? -1.112 13.343 6.542 1.00 98.06 85 GLU A N 1
ATOM 717 C CA . GLU A 1 85 ? -1.200 14.046 7.827 1.00 98.06 85 GLU A CA 1
ATOM 718 C C . GLU A 1 85 ? -2.185 15.217 7.788 1.00 98.06 85 GLU A C 1
ATOM 720 O O . GLU A 1 85 ? -2.938 15.431 8.739 1.00 98.06 85 GLU A O 1
ATOM 725 N N . GLU A 1 86 ? -2.224 15.978 6.692 1.00 97.88 86 GLU A N 1
ATOM 726 C CA . GLU A 1 86 ? -3.227 17.030 6.515 1.00 97.88 86 GLU A CA 1
ATOM 727 C C . GLU A 1 86 ? -4.655 16.475 6.472 1.00 97.88 86 GLU A C 1
ATOM 729 O O . GLU A 1 86 ? -5.564 17.082 7.044 1.00 97.88 86 GLU A O 1
ATOM 734 N N . ILE A 1 87 ? -4.870 15.335 5.806 1.00 97.56 87 ILE A N 1
ATOM 735 C CA . ILE A 1 87 ? -6.175 14.660 5.782 1.00 97.56 87 ILE A CA 1
ATOM 736 C C . ILE A 1 87 ? -6.547 14.196 7.192 1.00 97.56 87 ILE A C 1
ATOM 738 O O . ILE A 1 87 ? -7.665 14.460 7.634 1.00 97.56 87 ILE A O 1
ATOM 742 N N . ALA A 1 88 ? -5.614 13.578 7.919 1.00 97.31 88 ALA A N 1
ATOM 743 C CA . ALA A 1 88 ? -5.835 13.119 9.286 1.00 97.31 88 ALA A CA 1
ATOM 744 C C . ALA A 1 88 ? -6.227 14.275 10.221 1.00 97.31 88 ALA A C 1
ATOM 746 O O . ALA A 1 88 ? -7.235 14.188 10.920 1.00 97.31 88 ALA A O 1
ATOM 747 N N . LYS A 1 89 ? -5.510 15.406 10.154 1.00 96.94 89 LYS A N 1
ATOM 748 C CA . LYS A 1 89 ? -5.835 16.625 10.919 1.00 96.94 89 LYS A CA 1
ATOM 749 C C . LYS A 1 89 ? -7.222 17.171 10.580 1.00 96.94 89 LYS A C 1
ATOM 751 O O . LYS A 1 89 ? -7.956 17.601 11.466 1.00 96.94 89 LYS A O 1
ATOM 756 N N . LYS A 1 90 ? -7.607 17.161 9.299 1.00 97.56 90 LYS A N 1
ATOM 757 C CA . LYS A 1 90 ? -8.946 17.597 8.865 1.00 97.56 90 LYS A CA 1
ATOM 758 C C . LYS A 1 90 ? -10.043 16.656 9.364 1.00 97.56 90 LYS A C 1
ATOM 760 O O . LYS A 1 90 ? -11.102 17.140 9.752 1.00 97.56 90 LYS A O 1
ATOM 765 N N . ALA A 1 91 ? -9.795 15.347 9.372 1.00 95.75 91 ALA A N 1
ATOM 766 C CA . ALA A 1 91 ? -10.719 14.361 9.927 1.00 95.75 91 ALA A CA 1
ATOM 767 C C . ALA A 1 91 ? -10.905 14.565 11.441 1.00 95.75 91 ALA A C 1
ATOM 769 O O . ALA A 1 91 ? -12.036 14.616 11.925 1.00 95.75 91 ALA A O 1
ATOM 770 N N . GLU A 1 92 ? -9.814 14.777 12.176 1.00 94.94 92 GLU A N 1
ATOM 771 C CA . GLU A 1 92 ? -9.860 15.070 13.611 1.00 94.94 92 GLU A CA 1
ATOM 772 C C . GLU A 1 92 ? -10.634 16.364 13.908 1.00 94.94 92 GLU A C 1
ATOM 774 O O . GLU A 1 92 ? -11.481 16.389 14.801 1.00 94.94 92 GLU A O 1
ATOM 779 N N . ALA A 1 93 ? -10.423 17.419 13.114 1.00 96.75 93 ALA A N 1
ATOM 780 C CA . ALA A 1 93 ? -11.102 18.705 13.283 1.00 96.75 93 ALA A CA 1
ATOM 781 C C . ALA A 1 93 ? -12.637 18.625 13.152 1.00 96.75 93 ALA A C 1
ATOM 783 O O . ALA A 1 93 ? -13.339 19.491 13.675 1.00 96.75 93 ALA A O 1
ATOM 784 N N . ILE A 1 94 ? -13.166 17.596 12.481 1.00 97.12 94 ILE A N 1
ATOM 785 C CA . ILE A 1 94 ? -14.611 17.326 12.379 1.00 97.12 94 ILE A CA 1
ATOM 786 C C . ILE A 1 94 ? -15.083 16.220 13.339 1.00 97.12 94 ILE A C 1
ATOM 788 O O . ILE A 1 94 ? -16.191 15.707 13.194 1.00 97.12 94 ILE A O 1
ATOM 792 N N . GLY A 1 95 ? -14.251 15.832 14.309 1.00 94.88 95 GLY A N 1
ATOM 793 C CA . GLY A 1 95 ? -14.564 14.813 15.312 1.00 94.88 95 GLY A CA 1
ATOM 794 C C . GLY A 1 95 ? -14.492 13.370 14.803 1.00 94.88 95 GLY A C 1
ATOM 795 O O . GLY A 1 95 ? -15.013 12.471 15.459 1.00 94.88 95 GLY A O 1
ATOM 796 N N . SER A 1 96 ? -13.870 13.129 13.645 1.00 94.88 96 SER A N 1
ATOM 797 C CA . SER A 1 96 ? -13.691 11.781 13.091 1.00 94.88 96 SER A CA 1
ATOM 798 C C . SER A 1 96 ? -12.373 11.151 13.542 1.00 94.88 96 SER A C 1
ATOM 800 O O . SER A 1 96 ? -11.383 11.837 13.791 1.00 94.88 96 SER A O 1
ATOM 802 N N . LYS A 1 97 ? -12.349 9.817 13.619 1.00 93.75 97 LYS A N 1
ATOM 803 C CA . LYS A 1 97 ? -11.107 9.041 13.730 1.00 93.75 97 LYS A CA 1
ATOM 804 C C . LYS A 1 97 ? -10.507 8.830 12.340 1.00 93.75 97 LYS A C 1
ATOM 806 O O . LYS A 1 97 ? -11.238 8.787 11.351 1.00 93.75 97 LYS A O 1
ATOM 811 N N . PHE A 1 98 ? -9.189 8.689 12.274 1.00 96.44 98 PHE A N 1
ATOM 812 C CA . PHE A 1 98 ? -8.460 8.469 11.030 1.00 96.44 98 PHE A CA 1
ATOM 813 C C . PHE A 1 98 ? -7.417 7.377 11.225 1.00 96.44 98 PHE A C 1
ATOM 815 O O . PHE A 1 98 ? -6.590 7.499 12.121 1.00 96.44 98 PHE A O 1
ATOM 822 N N . ALA A 1 99 ? -7.425 6.374 10.351 1.00 96.88 99 ALA A N 1
ATOM 823 C CA . ALA A 1 99 ? -6.381 5.365 10.252 1.00 96.88 99 ALA A CA 1
ATOM 824 C C . ALA A 1 99 ? -5.925 5.234 8.797 1.00 96.88 99 ALA A C 1
ATOM 826 O O . ALA A 1 99 ? -6.723 5.417 7.874 1.00 96.88 99 ALA A O 1
ATOM 827 N N . LEU A 1 100 ? -4.654 4.887 8.598 1.00 98.12 100 LEU A N 1
ATOM 828 C CA . LEU A 1 100 ? -4.098 4.605 7.278 1.00 98.12 100 LEU A CA 1
ATOM 829 C C . LEU A 1 100 ? -3.950 3.095 7.086 1.00 98.12 100 LEU A C 1
ATOM 831 O O . LEU A 1 100 ? -3.333 2.427 7.908 1.00 98.12 100 LEU A O 1
ATOM 835 N N . ILE A 1 101 ? -4.460 2.570 5.973 1.00 97.69 101 ILE A N 1
ATOM 836 C CA . ILE A 1 101 ? -4.263 1.174 5.571 1.00 97.69 101 ILE A CA 1
ATOM 837 C C . ILE A 1 101 ? -3.328 1.157 4.364 1.00 97.69 101 ILE A C 1
ATOM 839 O O . ILE A 1 101 ? -3.624 1.763 3.333 1.00 97.69 101 ILE A O 1
ATOM 843 N N . VAL A 1 102 ? -2.201 0.465 4.496 1.00 97.81 102 VAL A N 1
ATOM 844 C CA . VAL A 1 102 ? -1.176 0.329 3.461 1.00 97.81 102 VAL A CA 1
ATOM 845 C C . VAL A 1 102 ? -1.272 -1.064 2.861 1.00 97.81 102 VAL A C 1
ATOM 847 O O . VAL A 1 102 ? -1.141 -2.076 3.550 1.00 97.81 102 VAL A O 1
ATOM 850 N N . THR A 1 103 ? -1.532 -1.109 1.559 1.00 95.88 103 THR A N 1
ATOM 851 C CA . THR A 1 103 ? -1.825 -2.341 0.832 1.00 95.88 103 THR A CA 1
ATOM 852 C C . THR A 1 103 ? -0.593 -2.832 0.062 1.00 95.88 103 THR A C 1
ATOM 854 O O . THR A 1 103 ? 0.036 -2.055 -0.671 1.00 95.88 103 THR A O 1
ATOM 857 N N . PRO A 1 104 ? -0.215 -4.117 0.188 1.00 95.50 104 PRO A N 1
ATOM 858 C CA . PRO A 1 104 ? 0.729 -4.728 -0.735 1.00 95.50 104 PRO A CA 1
ATOM 859 C C . PRO A 1 104 ? 0.065 -4.981 -2.098 1.00 95.50 104 PRO A C 1
ATOM 861 O O . PRO A 1 104 ? -1.158 -5.066 -2.219 1.00 95.50 104 PRO A O 1
ATOM 864 N N . ARG A 1 105 ? 0.886 -5.154 -3.134 1.00 92.62 105 ARG A N 1
ATOM 865 C CA . ARG A 1 105 ? 0.503 -5.803 -4.408 1.00 92.62 105 ARG A CA 1
ATOM 866 C C . ARG A 1 105 ? 0.822 -7.297 -4.403 1.00 92.62 105 ARG A C 1
ATOM 868 O O . ARG A 1 105 ? 1.747 -7.687 -3.701 1.00 92.62 105 ARG A O 1
ATOM 875 N N . TYR A 1 106 ? 0.121 -8.085 -5.225 1.00 93.31 106 TYR A N 1
ATOM 876 C CA . TYR A 1 106 ? 0.193 -9.558 -5.224 1.00 93.31 106 TYR A CA 1
ATOM 877 C C . TYR A 1 106 ? 1.609 -10.138 -5.239 1.00 93.31 106 TYR A C 1
ATOM 879 O O . TYR A 1 106 ? 1.899 -11.065 -4.490 1.00 93.31 106 TYR A O 1
ATOM 887 N N . HIS A 1 107 ? 2.525 -9.535 -5.997 1.00 91.88 107 HIS A N 1
ATOM 888 C CA . HIS A 1 107 ? 3.902 -10.017 -6.096 1.00 91.88 107 HIS A CA 1
ATOM 889 C C . HIS A 1 107 ? 4.711 -9.914 -4.792 1.00 91.88 107 HIS A C 1
ATOM 891 O O . HIS A 1 107 ? 5.701 -10.616 -4.641 1.00 91.88 107 HIS A O 1
ATOM 897 N N . HIS A 1 108 ? 4.276 -9.114 -3.812 1.00 93.75 108 HIS A N 1
ATOM 898 C CA . HIS A 1 108 ? 4.947 -9.042 -2.508 1.00 93.75 108 HIS A CA 1
ATOM 899 C C . HIS A 1 108 ? 4.673 -10.254 -1.602 1.00 93.75 108 HIS A C 1
ATOM 901 O O . HIS A 1 108 ? 5.323 -10.405 -0.564 1.00 93.75 108 HIS A O 1
ATOM 907 N N . TRP A 1 109 ? 3.673 -11.081 -1.926 1.00 94.69 109 TRP A N 1
ATOM 908 C CA . TRP A 1 109 ? 3.326 -12.256 -1.120 1.00 94.69 109 TRP A CA 1
ATOM 909 C C . TRP A 1 109 ? 3.205 -13.536 -1.952 1.00 94.69 109 TRP A C 1
ATOM 911 O O . TRP A 1 109 ? 3.622 -14.591 -1.485 1.00 94.69 109 TRP A O 1
ATOM 921 N N . ASN A 1 110 ? 2.674 -13.463 -3.177 1.00 93.19 110 ASN A N 1
ATOM 922 C CA . ASN A 1 110 ? 2.534 -14.614 -4.061 1.00 93.19 110 ASN A CA 1
ATOM 923 C C . ASN A 1 110 ? 2.459 -14.204 -5.547 1.00 93.19 110 ASN A C 1
ATOM 925 O O . ASN A 1 110 ? 1.432 -13.738 -6.044 1.00 93.19 110 ASN A O 1
ATOM 929 N N . ASN A 1 111 ? 3.546 -14.451 -6.284 1.00 89.19 111 ASN A N 1
ATOM 930 C CA . ASN A 1 111 ? 3.653 -14.168 -7.720 1.00 89.19 111 ASN A CA 1
ATOM 931 C C . ASN A 1 111 ? 2.715 -15.009 -8.602 1.00 89.19 111 ASN A C 1
ATOM 933 O O . ASN A 1 111 ? 2.446 -14.620 -9.739 1.00 89.19 111 ASN A O 1
ATOM 937 N N . GLU A 1 112 ? 2.211 -16.137 -8.100 1.00 91.81 112 GLU A N 1
ATOM 938 C CA . GLU A 1 112 ? 1.380 -17.071 -8.868 1.00 91.81 112 GLU A CA 1
ATOM 939 C C . GLU A 1 112 ? -0.097 -16.668 -8.919 1.00 91.81 112 GLU A C 1
ATOM 941 O O . GLU A 1 112 ? -0.862 -17.235 -9.694 1.00 91.81 112 GLU A O 1
ATOM 946 N N . GLU A 1 113 ? -0.520 -15.680 -8.129 1.00 92.75 113 GLU A N 1
ATOM 947 C CA . GLU A 1 113 ? -1.932 -15.308 -8.036 1.00 92.75 113 GLU A CA 1
ATOM 948 C C . GLU A 1 113 ? -2.483 -14.561 -9.254 1.00 92.75 113 GLU A C 1
ATOM 950 O O . GLU A 1 113 ? -3.680 -14.628 -9.540 1.00 92.75 113 GLU A O 1
ATOM 955 N N . CYS A 1 114 ? -1.621 -13.842 -9.973 1.00 92.62 114 CYS A N 1
ATOM 956 C CA . CYS A 1 114 ? -2.011 -13.017 -11.114 1.00 92.62 114 CYS A CA 1
ATOM 957 C C . CYS A 1 114 ? -1.155 -13.341 -12.354 1.00 92.62 114 CYS A C 1
ATOM 959 O O . CYS A 1 114 ? -0.399 -12.486 -12.830 1.00 92.62 114 CYS A O 1
ATOM 961 N N . PRO A 1 115 ? -1.211 -14.585 -12.873 1.00 91.44 115 PRO A N 1
ATOM 962 C CA . PRO A 1 115 ? -0.325 -15.041 -13.946 1.00 91.44 115 PRO A CA 1
ATOM 963 C C . PRO A 1 115 ? -0.498 -14.252 -15.254 1.00 91.44 115 PRO A C 1
ATOM 965 O O . PRO A 1 115 ? 0.463 -14.065 -16.004 1.00 91.44 115 PRO A O 1
ATOM 968 N N . ASP A 1 116 ? -1.701 -13.735 -15.503 1.00 89.94 116 ASP A N 1
ATOM 969 C CA . ASP A 1 116 ? -2.073 -13.005 -16.714 1.00 89.94 116 ASP A CA 1
ATOM 970 C C . ASP A 1 116 ? -2.143 -11.483 -16.483 1.00 89.94 116 ASP A C 1
ATOM 972 O O . ASP A 1 116 ? -2.815 -10.771 -17.231 1.00 89.94 116 ASP A O 1
ATOM 976 N N . ASN A 1 117 ? -1.450 -10.965 -15.457 1.00 87.69 117 ASN A N 1
ATOM 977 C CA . ASN A 1 117 ? -1.458 -9.547 -15.091 1.00 87.69 117 ASN A CA 1
ATOM 978 C C . ASN A 1 117 ? -1.171 -8.617 -16.287 1.00 87.69 117 ASN A C 1
ATOM 980 O O . ASN A 1 117 ? -0.074 -8.615 -16.864 1.00 87.69 117 ASN A O 1
ATOM 984 N N . TRP A 1 118 ? -2.132 -7.745 -16.597 1.00 82.38 118 TRP A N 1
ATOM 985 C CA . TRP A 1 118 ? -2.019 -6.750 -17.665 1.00 82.38 118 TRP A CA 1
ATOM 986 C C . TRP A 1 118 ? -0.981 -5.645 -17.379 1.00 82.38 118 TRP A C 1
ATOM 988 O O . TRP A 1 118 ? -0.508 -4.986 -18.307 1.00 82.38 118 TRP A O 1
ATOM 998 N N . GLU A 1 119 ? -0.572 -5.453 -16.121 1.00 80.75 119 GLU A N 1
ATOM 999 C CA . GLU A 1 119 ? 0.413 -4.446 -15.703 1.00 80.75 119 GLU A CA 1
ATOM 1000 C C . GLU A 1 119 ? 1.856 -4.970 -15.603 1.00 80.75 119 GLU A C 1
ATOM 1002 O O . GLU A 1 119 ? 2.750 -4.188 -15.280 1.00 80.75 119 GLU A O 1
ATOM 1007 N N . LYS A 1 120 ? 2.128 -6.247 -15.917 1.00 76.12 120 LYS A N 1
ATOM 1008 C CA . LYS A 1 120 ? 3.442 -6.904 -15.703 1.00 76.12 120 LYS A CA 1
ATOM 1009 C C . LYS A 1 120 ? 4.657 -6.206 -16.332 1.00 76.12 120 LYS A C 1
ATOM 1011 O O . LYS A 1 120 ? 5.799 -6.482 -15.985 1.00 76.12 120 LYS A O 1
ATOM 1016 N N . HIS A 1 121 ? 4.426 -5.339 -17.316 1.00 75.56 121 HIS A N 1
ATOM 1017 C CA . HIS A 1 121 ? 5.476 -4.569 -17.986 1.00 75.56 121 HIS A CA 1
ATOM 1018 C C . HIS A 1 121 ? 5.733 -3.198 -17.342 1.00 75.56 121 HIS A C 1
ATOM 1020 O O . HIS A 1 121 ? 6.712 -2.541 -17.693 1.00 75.56 121 HIS A O 1
ATOM 1026 N N . GLN A 1 122 ? 4.853 -2.744 -16.445 1.00 76.12 122 GLN A N 1
ATOM 1027 C CA . GLN A 1 122 ? 4.936 -1.436 -15.793 1.00 76.12 122 GLN A CA 1
ATOM 1028 C C . GLN A 1 122 ? 5.700 -1.499 -14.467 1.00 76.12 122 GLN A C 1
ATOM 1030 O O . GLN A 1 122 ? 6.466 -0.590 -14.170 1.00 76.12 122 GLN A O 1
ATOM 1035 N N . TYR A 1 123 ? 5.532 -2.572 -13.705 1.00 72.75 123 TYR A N 1
ATOM 1036 C CA . TYR A 1 123 ? 6.377 -2.940 -12.573 1.00 72.75 123 TYR A CA 1
ATOM 1037 C C . TYR A 1 123 ? 6.843 -4.361 -12.840 1.00 72.75 123 TYR A C 1
ATOM 1039 O O . TYR A 1 123 ? 6.014 -5.232 -13.111 1.00 72.75 123 TYR A O 1
ATOM 1047 N N . ARG A 1 124 ? 8.156 -4.593 -12.869 1.00 66.56 124 ARG A N 1
ATOM 1048 C CA . ARG A 1 124 ? 8.640 -5.965 -12.996 1.00 66.56 124 ARG A CA 1
ATOM 1049 C C . ARG A 1 124 ? 8.490 -6.635 -11.636 1.00 66.56 124 ARG A C 1
ATOM 1051 O O . ARG A 1 124 ? 8.614 -5.990 -10.600 1.00 66.56 124 ARG A O 1
ATOM 1058 N N . VAL A 1 125 ? 8.174 -7.918 -11.675 1.00 68.25 125 VAL A N 1
ATOM 1059 C CA . VAL A 1 125 ? 8.322 -8.797 -10.518 1.00 68.25 125 VAL A CA 1
ATOM 1060 C C . VAL A 1 125 ? 9.824 -8.887 -10.217 1.00 68.25 125 VAL A C 1
ATOM 1062 O O . VAL A 1 125 ? 10.611 -8.942 -11.166 1.00 68.25 125 VAL A O 1
ATOM 1065 N N . ASP A 1 126 ? 10.208 -8.847 -8.940 1.00 73.88 126 ASP A N 1
ATOM 1066 C CA . ASP A 1 126 ? 11.599 -8.898 -8.458 1.00 73.88 126 ASP A CA 1
ATOM 1067 C C . ASP A 1 126 ? 12.424 -7.613 -8.680 1.00 73.88 126 ASP A C 1
ATOM 1069 O O . ASP A 1 126 ? 13.660 -7.650 -8.732 1.00 73.88 126 ASP A O 1
ATOM 1073 N N . GLU A 1 127 ? 11.775 -6.452 -8.813 1.00 82.56 127 GLU A N 1
ATOM 1074 C CA . GLU A 1 127 ? 12.515 -5.186 -8.784 1.00 82.56 127 GLU A CA 1
ATOM 1075 C C . GLU A 1 127 ? 13.170 -4.995 -7.400 1.00 82.56 127 GLU A C 1
ATOM 1077 O O . GLU A 1 127 ? 12.541 -5.233 -6.365 1.00 82.56 127 GLU A O 1
ATOM 1082 N N . PRO A 1 128 ? 14.427 -4.520 -7.337 1.00 87.19 128 PRO A N 1
ATOM 1083 C CA . PRO A 1 128 ? 15.238 -4.549 -6.116 1.00 87.19 128 PRO A CA 1
ATOM 1084 C C . PRO A 1 128 ? 14.681 -3.710 -4.957 1.00 87.19 128 PRO A C 1
ATOM 1086 O O . PRO A 1 128 ? 15.152 -3.844 -3.826 1.00 87.19 128 PRO A O 1
ATOM 1089 N N . TYR A 1 129 ? 13.706 -2.840 -5.228 1.00 93.50 129 TYR A N 1
ATOM 1090 C CA . TYR A 1 129 ? 13.147 -1.894 -4.267 1.00 93.50 129 TYR A CA 1
ATOM 1091 C C . TYR A 1 129 ? 11.620 -2.003 -4.125 1.00 93.50 129 TYR A C 1
ATOM 1093 O O . TYR A 1 129 ? 10.991 -1.089 -3.594 1.00 93.50 129 TYR A O 1
ATOM 1101 N N . GLU A 1 130 ? 11.005 -3.111 -4.561 1.00 91.50 130 GLU A N 1
ATOM 1102 C CA . GLU A 1 130 ? 9.541 -3.296 -4.533 1.00 91.50 130 GLU A CA 1
ATOM 1103 C C . GLU A 1 130 ? 8.923 -3.090 -3.131 1.00 91.50 130 GLU A C 1
ATOM 1105 O O . GLU A 1 130 ? 7.882 -2.451 -2.991 1.00 91.50 130 GLU A O 1
ATOM 1110 N N . TYR A 1 131 ? 9.632 -3.486 -2.066 1.00 94.31 131 TYR A N 1
ATOM 1111 C CA . TYR A 1 131 ? 9.179 -3.336 -0.674 1.00 94.31 131 TYR A CA 1
ATOM 1112 C C . TYR A 1 131 ? 9.440 -1.961 -0.040 1.00 94.31 131 TYR A C 1
ATOM 1114 O O . TYR A 1 131 ? 9.015 -1.732 1.093 1.00 94.31 131 TYR A O 1
ATOM 1122 N N . GLU A 1 132 ? 10.171 -1.048 -0.687 1.00 95.00 132 GLU A N 1
ATOM 1123 C CA . GLU A 1 132 ? 10.662 0.165 -0.013 1.00 95.00 132 GLU A CA 1
ATOM 1124 C C . GLU A 1 132 ? 9.525 1.060 0.501 1.00 95.00 132 GLU A C 1
ATOM 1126 O O . GLU A 1 132 ? 9.617 1.609 1.598 1.00 95.00 132 GLU A O 1
ATOM 1131 N N . TYR A 1 133 ? 8.405 1.155 -0.221 1.00 95.19 133 TYR A N 1
ATOM 1132 C CA . TYR A 1 133 ? 7.257 1.932 0.258 1.00 95.19 133 TYR A CA 1
ATOM 1133 C C . TYR A 1 133 ? 6.597 1.320 1.504 1.00 95.19 133 TYR A C 1
ATOM 1135 O O . TYR A 1 133 ? 6.154 2.056 2.382 1.00 95.19 133 TYR A O 1
ATOM 1143 N N . LEU A 1 134 ? 6.563 -0.012 1.612 1.00 96.62 134 LEU A N 1
ATOM 1144 C CA . LEU A 1 134 ? 6.023 -0.713 2.781 1.00 96.62 134 LEU A CA 1
ATOM 1145 C C . LEU A 1 134 ? 6.912 -0.450 3.999 1.00 96.62 134 LEU A C 1
ATOM 1147 O O . LEU A 1 134 ? 6.414 -0.039 5.044 1.00 96.62 134 LEU A O 1
ATOM 1151 N N . LYS A 1 135 ? 8.238 -0.549 3.823 1.00 96.69 135 LYS A N 1
ATOM 1152 C CA . LYS A 1 135 ? 9.221 -0.210 4.865 1.00 96.69 135 LYS A CA 1
ATOM 1153 C C . LYS A 1 135 ? 9.114 1.249 5.312 1.00 96.69 135 LYS A C 1
ATOM 1155 O O . LYS A 1 135 ? 9.244 1.530 6.499 1.00 96.69 135 LYS A O 1
ATOM 1160 N N . PHE A 1 136 ? 8.873 2.177 4.382 1.00 97.81 136 PHE A N 1
ATOM 1161 C CA . PHE A 1 136 ? 8.664 3.589 4.708 1.00 97.81 136 PHE A CA 1
ATOM 1162 C C . PHE A 1 136 ? 7.456 3.782 5.631 1.00 97.81 136 PHE A C 1
ATOM 1164 O O . PHE A 1 136 ? 7.552 4.504 6.620 1.00 97.81 136 PHE A O 1
ATOM 1171 N N . PHE A 1 137 ? 6.329 3.125 5.352 1.00 97.88 137 PHE A N 1
ATOM 1172 C CA . PHE A 1 137 ? 5.160 3.240 6.223 1.00 97.88 137 PHE A CA 1
ATOM 1173 C C . PHE A 1 137 ? 5.323 2.494 7.554 1.00 97.88 137 PHE A C 1
ATOM 1175 O O . PHE A 1 137 ? 4.825 2.991 8.561 1.00 97.88 137 PHE A O 1
ATOM 1182 N N . ASP A 1 138 ? 6.079 1.393 7.605 1.00 97.50 138 ASP A N 1
ATOM 1183 C CA . ASP A 1 138 ? 6.469 0.752 8.874 1.00 97.50 138 ASP A CA 1
ATOM 1184 C C . ASP A 1 138 ? 7.373 1.659 9.728 1.00 97.50 138 ASP A C 1
ATOM 1186 O O . ASP A 1 138 ? 7.303 1.649 10.959 1.00 97.50 138 ASP A O 1
ATOM 1190 N N . GLU A 1 139 ? 8.238 2.458 9.094 1.00 97.62 139 GLU A N 1
ATOM 1191 C CA . GLU A 1 139 ? 9.041 3.482 9.768 1.00 97.62 139 GLU A CA 1
ATOM 1192 C C . GLU A 1 139 ? 8.134 4.561 10.375 1.00 97.62 139 GLU A C 1
ATOM 1194 O O . GLU A 1 139 ? 8.226 4.807 11.577 1.00 97.62 139 GLU A O 1
ATOM 1199 N N . LYS A 1 140 ? 7.222 5.132 9.571 1.00 97.94 140 LYS A N 1
ATOM 1200 C CA . LYS A 1 140 ? 6.272 6.175 10.003 1.00 97.94 140 LYS A CA 1
ATOM 1201 C C . LYS A 1 140 ? 5.279 5.698 11.058 1.00 97.94 140 LYS A C 1
ATOM 1203 O O . LYS A 1 140 ? 4.835 6.488 11.880 1.00 97.94 140 LYS A O 1
ATOM 1208 N N . ALA A 1 141 ? 4.922 4.416 11.073 1.00 96.94 141 ALA A N 1
ATOM 1209 C CA . ALA A 1 141 ? 3.981 3.874 12.053 1.00 96.94 141 ALA A CA 1
ATOM 1210 C C . ALA A 1 141 ? 4.455 4.042 13.511 1.00 96.94 141 ALA A C 1
ATOM 1212 O O . ALA A 1 141 ? 3.639 3.981 14.427 1.00 96.94 141 ALA A O 1
ATOM 1213 N N . LYS A 1 142 ? 5.758 4.257 13.743 1.00 96.56 142 LYS A N 1
ATOM 1214 C CA . LYS A 1 142 ? 6.347 4.401 15.085 1.00 96.56 142 LYS A CA 1
ATOM 1215 C C . LYS A 1 142 ? 6.044 5.747 15.739 1.00 96.56 142 LYS A C 1
ATOM 1217 O O . LYS A 1 142 ? 6.037 5.828 16.965 1.00 96.56 142 LYS A O 1
ATOM 1222 N N . ASP A 1 143 ? 5.852 6.789 14.940 1.00 96.06 143 ASP A N 1
ATOM 1223 C CA . ASP A 1 143 ? 5.703 8.174 15.389 1.00 96.06 143 ASP A CA 1
ATOM 1224 C C . ASP A 1 143 ? 4.503 8.901 14.758 1.00 96.06 143 ASP A C 1
ATOM 1226 O O . ASP A 1 143 ? 4.253 10.066 15.074 1.00 96.06 143 ASP A O 1
ATOM 1230 N N . ALA A 1 144 ? 3.726 8.222 13.909 1.00 97.12 144 ALA A N 1
ATOM 1231 C CA . ALA A 1 144 ? 2.527 8.777 13.300 1.00 97.12 144 ALA A CA 1
ATOM 1232 C C . ALA A 1 144 ? 1.476 9.204 14.348 1.00 97.12 144 ALA A C 1
ATOM 1234 O O . ALA A 1 144 ? 1.211 8.477 15.309 1.00 97.12 144 ALA A O 1
ATOM 1235 N N . PRO A 1 145 ? 0.787 10.343 14.136 1.00 96.00 145 PRO A N 1
ATOM 1236 C CA . PRO A 1 145 ? -0.296 10.793 15.015 1.00 96.00 145 PRO A CA 1
ATOM 1237 C C . PRO A 1 145 ? -1.598 9.990 14.831 1.00 96.00 145 PRO A C 1
ATOM 1239 O O . PRO A 1 145 ? -2.595 10.249 15.502 1.00 96.00 145 PRO A O 1
ATOM 1242 N N . PHE A 1 146 ? -1.606 9.034 13.905 1.00 97.19 146 PHE A N 1
ATOM 1243 C CA . PHE A 1 146 ? -2.705 8.125 13.616 1.00 97.19 146 PHE A CA 1
ATOM 1244 C C . PHE A 1 146 ? -2.161 6.704 13.437 1.00 97.19 146 PHE A C 1
ATOM 1246 O O . PHE A 1 146 ? -1.015 6.529 13.023 1.00 97.19 146 PHE A O 1
ATOM 1253 N N . PRO A 1 147 ? -2.973 5.676 13.709 1.00 97.62 147 PRO A N 1
ATOM 1254 C CA . PRO A 1 147 ? -2.554 4.297 13.544 1.00 97.62 147 PRO A CA 1
ATOM 1255 C C . PRO A 1 147 ? -2.429 3.946 12.054 1.00 97.62 147 PRO A C 1
ATOM 1257 O O . PRO A 1 147 ? -3.238 4.362 11.214 1.00 97.62 147 PRO A O 1
ATOM 1260 N N . ILE A 1 148 ? -1.396 3.168 11.736 1.00 98.12 148 ILE A N 1
ATOM 1261 C CA . ILE A 1 148 ? -1.089 2.698 10.385 1.00 98.12 148 ILE A CA 1
ATOM 1262 C C . ILE A 1 148 ? -1.111 1.169 10.392 1.00 98.12 148 ILE A C 1
ATOM 1264 O O . ILE A 1 148 ? -0.373 0.543 11.149 1.00 98.12 148 ILE A O 1
ATOM 1268 N N . LEU A 1 149 ? -1.941 0.574 9.536 1.00 97.25 149 LEU A N 1
ATOM 1269 C CA . LEU A 1 149 ? -1.992 -0.865 9.296 1.00 97.25 149 LEU A CA 1
ATOM 1270 C C . LEU A 1 149 ? -1.257 -1.195 7.996 1.00 97.25 149 LEU A C 1
ATOM 1272 O O . LEU A 1 149 ? -1.760 -0.906 6.910 1.00 97.25 149 LEU A O 1
ATOM 1276 N N . ASN A 1 150 ? -0.095 -1.837 8.097 1.00 97.94 150 ASN A N 1
ATOM 1277 C CA . ASN A 1 150 ? 0.543 -2.491 6.958 1.00 97.94 150 ASN A CA 1
ATOM 1278 C C . ASN A 1 150 ? -0.031 -3.905 6.802 1.00 97.94 150 ASN A C 1
ATOM 1280 O O . ASN A 1 150 ? 0.115 -4.737 7.695 1.00 97.94 150 ASN A O 1
ATOM 1284 N N . LEU A 1 151 ? -0.685 -4.180 5.672 1.00 98.06 151 LEU A N 1
ATOM 1285 C CA . LEU A 1 151 ? -1.321 -5.476 5.425 1.00 98.06 151 LEU A CA 1
ATOM 1286 C C . LEU A 1 151 ? -0.349 -6.564 4.943 1.00 98.06 151 LEU A C 1
ATOM 1288 O O . LEU A 1 151 ? -0.738 -7.731 4.920 1.00 98.06 151 LEU A O 1
ATOM 1292 N N . LEU A 1 152 ? 0.894 -6.230 4.566 1.00 97.81 152 LEU A N 1
ATOM 1293 C CA . LEU A 1 152 ? 1.840 -7.217 4.028 1.00 97.81 152 LEU A CA 1
ATOM 1294 C C . LEU A 1 152 ? 2.044 -8.438 4.947 1.00 97.81 152 LEU A C 1
ATOM 1296 O O . LEU A 1 152 ? 1.935 -9.552 4.434 1.00 97.81 152 LEU A O 1
ATOM 1300 N N . PRO A 1 153 ? 2.269 -8.292 6.269 1.00 98.00 153 PRO A N 1
ATOM 1301 C CA . PRO A 1 153 ? 2.445 -9.449 7.145 1.00 98.00 153 PRO A CA 1
ATOM 1302 C C . PRO A 1 153 ? 1.247 -10.407 7.136 1.00 98.00 153 PRO A C 1
ATOM 1304 O O . PRO A 1 153 ? 1.437 -11.620 7.151 1.00 98.00 153 PRO A O 1
ATOM 1307 N N . ALA A 1 154 ? 0.019 -9.882 7.058 1.00 98.06 154 ALA A N 1
ATOM 1308 C CA . ALA A 1 154 ? -1.185 -10.707 6.997 1.00 98.06 154 ALA A CA 1
ATOM 1309 C C . ALA A 1 154 ? -1.270 -11.477 5.669 1.00 98.06 154 ALA A C 1
ATOM 1311 O O . ALA A 1 154 ? -1.536 -12.678 5.671 1.00 98.06 154 ALA A O 1
ATOM 1312 N N . PHE A 1 155 ? -0.993 -10.813 4.541 1.00 97.94 155 PHE A N 1
ATOM 1313 C CA . PHE A 1 155 ? -0.949 -11.460 3.223 1.00 97.94 155 PHE A CA 1
ATOM 1314 C C . PHE A 1 155 ? 0.142 -12.535 3.126 1.00 97.94 155 PHE A C 1
ATOM 1316 O O . PHE A 1 155 ? -0.067 -13.559 2.489 1.00 97.94 155 PHE A O 1
ATOM 1323 N N . GLN A 1 156 ? 1.295 -12.337 3.767 1.00 97.31 156 GLN A N 1
ATOM 1324 C CA . GLN A 1 156 ? 2.373 -13.334 3.778 1.00 97.31 156 GLN A CA 1
ATOM 1325 C C . GLN A 1 156 ? 2.078 -14.537 4.686 1.00 97.31 156 GLN A C 1
ATOM 1327 O O . GLN A 1 156 ? 2.646 -15.607 4.480 1.00 97.31 156 GLN A O 1
ATOM 1332 N N . ALA A 1 157 ? 1.217 -14.374 5.694 1.00 98.06 157 ALA A N 1
ATOM 1333 C CA . ALA A 1 157 ? 0.900 -15.418 6.666 1.00 98.06 157 ALA A CA 1
ATOM 1334 C C . ALA A 1 157 ? -0.322 -16.277 6.295 1.00 98.06 157 ALA A C 1
ATOM 1336 O O . ALA A 1 157 ? -0.559 -17.297 6.941 1.00 98.06 157 ALA A O 1
ATOM 1337 N N . THR A 1 158 ? -1.123 -15.864 5.310 1.00 97.50 158 THR A N 1
ATOM 1338 C CA . THR A 1 158 ? -2.368 -16.555 4.954 1.00 97.50 158 THR A CA 1
ATOM 1339 C C . THR A 1 158 ? -2.143 -17.764 4.043 1.00 97.50 158 THR A C 1
ATOM 1341 O O . THR A 1 158 ? -1.193 -17.822 3.266 1.00 97.50 158 THR A O 1
ATOM 1344 N N . ASP A 1 159 ? -3.060 -18.724 4.118 1.00 96.75 159 ASP A N 1
ATOM 1345 C CA . ASP A 1 159 ? -3.207 -19.865 3.212 1.00 96.75 159 ASP A CA 1
ATOM 1346 C C . ASP A 1 159 ? -4.424 -19.721 2.271 1.00 96.75 159 ASP A C 1
ATOM 1348 O O . ASP A 1 159 ? -4.735 -20.633 1.500 1.00 96.75 159 ASP A O 1
ATOM 1352 N N . ARG A 1 160 ? -5.116 -18.573 2.311 1.00 96.75 160 ARG A N 1
ATOM 1353 C CA . ARG A 1 160 ? -6.290 -18.279 1.480 1.00 96.75 160 ARG A CA 1
ATOM 1354 C C . ARG A 1 160 ? -5.854 -17.798 0.107 1.00 96.75 160 ARG A C 1
ATOM 1356 O O . ARG A 1 160 ? -5.289 -16.720 -0.015 1.00 96.75 160 ARG A O 1
ATOM 1363 N N . PHE A 1 161 ? -6.176 -18.572 -0.926 1.00 95.69 161 PHE A N 1
ATOM 1364 C CA . PHE A 1 161 ? -5.861 -18.245 -2.315 1.00 95.69 161 PHE A CA 1
ATOM 1365 C C . PHE A 1 161 ? -6.960 -18.746 -3.269 1.00 95.69 161 PHE A C 1
ATOM 1367 O O . PHE A 1 161 ? -7.536 -19.810 -3.023 1.00 95.69 161 PHE A O 1
ATOM 1374 N N . PRO A 1 162 ? -7.233 -18.043 -4.386 1.00 96.69 162 PRO A N 1
ATOM 1375 C CA . PRO A 1 162 ? -6.669 -16.749 -4.780 1.00 96.69 162 PRO A CA 1
ATOM 1376 C C . PRO A 1 162 ? -7.389 -15.569 -4.100 1.00 96.69 162 PRO A C 1
ATOM 1378 O O . PRO A 1 162 ? -8.601 -15.605 -3.895 1.00 96.69 162 PRO A O 1
ATOM 1381 N N . LEU A 1 163 ? -6.660 -14.495 -3.821 1.00 97.06 163 LEU A N 1
ATOM 1382 C CA . LEU A 1 163 ? -7.133 -13.212 -3.297 1.00 97.06 163 LEU A CA 1
ATOM 1383 C C . LEU A 1 163 ? -7.219 -12.124 -4.378 1.00 97.06 163 LEU A C 1
ATOM 1385 O O . LEU A 1 163 ? -7.939 -11.145 -4.192 1.00 97.06 163 LEU A O 1
ATOM 1389 N N . VAL A 1 164 ? -6.547 -12.279 -5.520 1.00 96.38 164 VAL A N 1
ATOM 1390 C CA . VAL A 1 164 ? -6.713 -11.409 -6.704 1.00 96.38 164 VAL A CA 1
ATOM 1391 C C . VAL A 1 164 ? -7.310 -12.171 -7.892 1.00 96.38 164 VAL A C 1
ATOM 1393 O O . VAL A 1 164 ? -7.573 -13.375 -7.818 1.00 96.38 164 VAL A O 1
ATOM 1396 N N . PHE A 1 165 ? -7.621 -11.472 -8.984 1.00 93.94 165 PHE A N 1
ATOM 1397 C CA . PHE A 1 165 ? -8.009 -12.132 -10.232 1.00 93.94 165 PHE A CA 1
ATOM 1398 C C . PHE A 1 165 ? -6.768 -12.625 -10.981 1.00 93.94 165 PHE A C 1
ATOM 1400 O O . PHE A 1 165 ? -5.713 -11.998 -10.938 1.00 93.94 165 PHE A O 1
ATOM 1407 N N . SER A 1 166 ? -6.906 -13.694 -11.769 1.00 94.44 166 SER A N 1
ATOM 1408 C CA . SER A 1 166 ? -5.763 -14.244 -12.510 1.00 94.44 166 SER A CA 1
ATOM 1409 C C . SER A 1 166 ? -5.177 -13.277 -13.547 1.00 94.44 166 SER A C 1
ATOM 1411 O O . SER A 1 166 ? -3.993 -13.354 -13.855 1.00 94.44 166 SER A O 1
ATOM 1413 N N . TYR A 1 167 ? -5.998 -12.368 -14.078 1.00 90.50 167 TYR A N 1
ATOM 1414 C CA . TYR A 1 167 ? -5.632 -11.408 -15.122 1.00 90.50 167 TYR A CA 1
ATOM 1415 C C . TYR A 1 167 ? -5.605 -9.955 -14.642 1.00 90.50 167 TYR A C 1
ATOM 1417 O O . TYR A 1 167 ? -5.217 -9.077 -15.407 1.00 90.50 167 TYR A O 1
ATOM 1425 N N . ASP A 1 168 ? -6.041 -9.680 -13.412 1.00 90.19 168 ASP A N 1
ATOM 1426 C CA . ASP A 1 168 ? -6.185 -8.329 -12.874 1.00 90.19 168 ASP A CA 1
ATOM 1427 C C . ASP A 1 168 ? -5.645 -8.281 -11.430 1.00 90.19 168 ASP A C 1
ATOM 1429 O O . ASP A 1 168 ? -6.127 -9.036 -10.584 1.00 90.19 168 ASP A O 1
ATOM 1433 N N . PRO A 1 169 ? -4.662 -7.409 -11.119 1.00 90.38 169 PRO A N 1
ATOM 1434 C CA . PRO A 1 169 ? -4.025 -7.357 -9.803 1.00 90.38 169 PRO A CA 1
ATOM 1435 C C . PRO A 1 169 ? -4.924 -6.791 -8.690 1.00 90.38 169 PRO A C 1
ATOM 1437 O O . PRO A 1 169 ? -4.460 -6.651 -7.556 1.00 90.38 169 PRO A O 1
ATOM 1440 N N . HIS A 1 170 ? -6.176 -6.431 -8.985 1.00 94.25 170 HIS A N 1
ATOM 1441 C CA . HIS A 1 170 ? -7.162 -6.075 -7.967 1.00 94.25 170 HIS A CA 1
ATOM 1442 C C . HIS A 1 170 ? -7.685 -7.306 -7.218 1.00 94.25 170 HIS A C 1
ATOM 1444 O O . HIS A 1 170 ? -7.737 -8.421 -7.742 1.00 94.25 170 HIS A O 1
ATOM 1450 N N . TRP A 1 171 ? -8.112 -7.080 -5.976 1.00 95.38 171 TRP A N 1
ATOM 1451 C CA . TRP A 1 171 ? -8.705 -8.121 -5.147 1.00 95.38 171 TRP A CA 1
ATOM 1452 C C . TRP A 1 171 ? -9.980 -8.684 -5.778 1.00 95.38 171 TRP A C 1
ATOM 1454 O O . TRP A 1 171 ? -10.815 -7.946 -6.303 1.00 95.38 171 TRP A O 1
ATOM 1464 N N . ASN A 1 172 ? -10.139 -10.000 -5.686 1.00 95.56 172 ASN A N 1
ATOM 1465 C CA . ASN A 1 172 ? -11.404 -10.662 -5.971 1.00 95.56 172 ASN A CA 1
ATOM 1466 C C . ASN A 1 172 ? -12.315 -10.606 -4.721 1.00 95.56 172 ASN A C 1
ATOM 1468 O O . ASN A 1 172 ? -11.992 -9.953 -3.726 1.00 95.56 172 ASN A O 1
ATOM 1472 N N . ALA A 1 173 ? -13.468 -11.280 -4.747 1.00 96.50 173 ALA A N 1
ATOM 1473 C CA . ALA A 1 173 ? -14.388 -11.289 -3.605 1.00 96.50 173 ALA A CA 1
ATOM 1474 C C . ALA A 1 173 ? -13.747 -11.830 -2.310 1.00 96.50 173 ALA A C 1
ATOM 1476 O O . ALA A 1 173 ? -13.993 -11.287 -1.234 1.00 96.50 173 ALA A O 1
ATOM 1477 N N . GLU A 1 174 ? -12.901 -12.853 -2.421 1.00 97.31 174 GLU A N 1
ATOM 1478 C CA . GLU A 1 174 ? -12.195 -13.455 -1.291 1.00 97.31 174 GLU A CA 1
ATOM 1479 C C . GLU A 1 174 ? -11.088 -12.536 -0.761 1.00 97.31 174 GLU A C 1
ATOM 1481 O O . GLU A 1 174 ? -10.969 -12.361 0.449 1.00 97.31 174 GLU A O 1
ATOM 1486 N N . GLY A 1 175 ? -10.345 -11.858 -1.643 1.00 96.38 175 GLY A N 1
ATOM 1487 C CA . GLY A 1 175 ? -9.383 -10.825 -1.246 1.00 96.38 175 GLY A CA 1
ATOM 1488 C C . GLY A 1 175 ? -10.039 -9.642 -0.537 1.00 96.38 175 GLY A C 1
ATOM 1489 O O . GLY A 1 175 ? -9.544 -9.183 0.491 1.00 96.38 175 GLY A O 1
ATOM 1490 N N . HIS A 1 176 ? -11.193 -9.181 -1.029 1.00 97.56 176 HIS A N 1
ATOM 1491 C CA . HIS A 1 176 ? -11.980 -8.157 -0.341 1.00 97.56 176 HIS A CA 1
ATOM 1492 C C . HIS A 1 176 ? -12.443 -8.623 1.042 1.00 97.56 176 HIS A C 1
ATOM 1494 O O . HIS A 1 176 ? -12.365 -7.849 1.995 1.00 97.56 176 HIS A O 1
ATOM 1500 N N . HIS A 1 177 ? -12.901 -9.872 1.158 1.00 96.75 177 HIS A N 1
ATOM 1501 C CA . HIS A 1 177 ? -13.323 -10.441 2.432 1.00 96.75 177 HIS A CA 1
ATOM 1502 C C . HIS A 1 177 ? -12.154 -10.542 3.422 1.00 96.75 177 HIS A C 1
ATOM 1504 O O . HIS A 1 177 ? -12.264 -10.052 4.542 1.00 96.75 177 HIS A O 1
ATOM 1510 N N . PHE A 1 178 ? -11.011 -11.074 2.981 1.00 97.56 178 PHE A N 1
ATOM 1511 C CA . PHE A 1 178 ? -9.782 -11.146 3.770 1.00 97.56 178 PHE A CA 1
ATOM 1512 C C . PHE A 1 178 ? -9.357 -9.770 4.302 1.00 97.56 178 PHE A C 1
ATOM 1514 O O . PHE A 1 178 ? -9.159 -9.598 5.504 1.00 97.56 178 PHE A O 1
ATOM 1521 N N . VAL A 1 179 ? -9.275 -8.756 3.434 1.00 96.88 179 VAL A N 1
ATOM 1522 C CA . VAL A 1 179 ? -8.884 -7.397 3.845 1.00 96.88 179 VAL A CA 1
ATOM 1523 C C . VAL A 1 179 ? -9.899 -6.779 4.804 1.00 96.88 179 VAL A C 1
ATOM 1525 O O . VAL A 1 179 ? -9.503 -6.068 5.732 1.00 96.88 179 VAL A O 1
ATOM 1528 N N . ALA A 1 180 ? -11.194 -7.039 4.610 1.00 97.19 180 ALA A N 1
ATOM 1529 C CA . ALA A 1 180 ? -12.235 -6.545 5.503 1.00 97.19 180 ALA A CA 1
ATOM 1530 C C . ALA A 1 180 ? -12.084 -7.111 6.923 1.00 97.19 180 ALA A C 1
ATOM 1532 O O . ALA A 1 180 ? -12.193 -6.345 7.876 1.00 97.19 180 ALA A O 1
ATOM 1533 N N . GLU A 1 181 ? -11.771 -8.402 7.069 1.00 97.12 181 GLU A N 1
ATOM 1534 C CA . GLU A 1 181 ? -11.507 -9.026 8.374 1.00 97.12 181 GLU A CA 1
ATOM 1535 C C . GLU A 1 181 ? -10.278 -8.408 9.053 1.00 97.12 181 GLU A C 1
ATOM 1537 O O . GLU A 1 181 ? -10.376 -7.957 10.19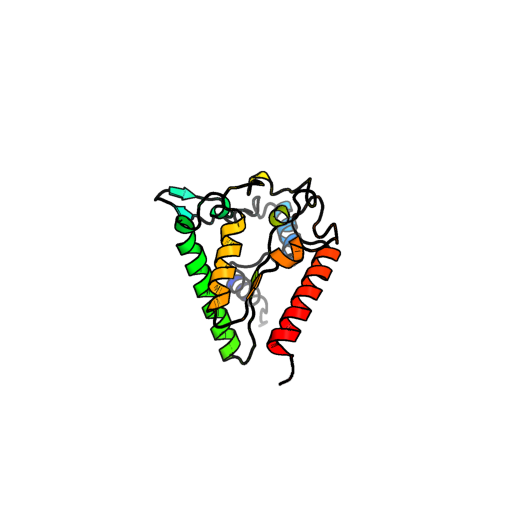3 1.00 97.12 181 GLU A O 1
ATOM 1542 N N . GLN A 1 182 ? -9.156 -8.273 8.331 1.00 97.62 182 GLN A N 1
ATOM 1543 C CA . GLN A 1 182 ? -7.939 -7.656 8.885 1.00 97.62 182 GLN A CA 1
ATOM 1544 C C . GLN A 1 182 ? -8.175 -6.202 9.314 1.00 97.62 182 GLN A C 1
ATOM 1546 O O . GLN A 1 182 ? -7.703 -5.754 10.358 1.00 97.62 182 GLN A O 1
ATOM 1551 N N . THR A 1 183 ? -8.934 -5.458 8.508 1.00 94.19 183 THR A N 1
ATOM 1552 C CA . THR A 1 183 ? -9.293 -4.071 8.811 1.00 94.19 183 THR A CA 1
ATOM 1553 C C . THR A 1 183 ? -10.223 -3.993 10.016 1.00 94.19 183 THR A C 1
ATOM 1555 O O . THR A 1 183 ? -10.050 -3.120 10.864 1.00 94.19 183 THR A O 1
ATOM 1558 N N . TYR A 1 184 ? -11.211 -4.885 10.102 1.00 95.31 184 TYR A N 1
ATOM 1559 C CA . TYR A 1 184 ? -12.145 -4.937 11.219 1.00 95.31 184 TYR A CA 1
ATOM 1560 C C . TYR A 1 184 ? -11.415 -5.194 12.536 1.00 95.31 184 TYR A C 1
ATOM 1562 O O . TYR A 1 184 ? -11.601 -4.420 13.473 1.00 95.31 184 TYR A O 1
ATOM 1570 N N . ASP A 1 185 ? -10.560 -6.217 12.593 1.00 94.25 185 ASP A N 1
ATOM 1571 C CA . ASP A 1 185 ? -9.817 -6.553 13.809 1.00 94.25 185 ASP A CA 1
ATOM 1572 C C . ASP A 1 185 ? -8.903 -5.404 14.238 1.00 94.25 185 ASP A C 1
ATOM 1574 O O . ASP A 1 185 ? -8.953 -4.968 15.388 1.00 94.25 185 ASP A O 1
ATOM 1578 N N . PHE A 1 186 ? -8.166 -4.815 13.294 1.00 94.75 186 PHE A N 1
ATOM 1579 C CA . PHE A 1 186 ? -7.334 -3.646 13.562 1.00 94.75 186 PHE A CA 1
ATOM 1580 C C . PHE A 1 186 ? -8.137 -2.460 14.113 1.00 94.75 186 PHE A C 1
ATOM 1582 O O . PHE A 1 186 ? -7.746 -1.861 15.116 1.00 94.75 186 PHE A O 1
ATOM 1589 N N . LEU A 1 187 ? -9.265 -2.104 13.489 1.00 93.06 187 LEU A N 1
ATOM 1590 C CA . LEU A 1 187 ? -10.093 -0.987 13.952 1.00 93.06 187 LEU A CA 1
ATOM 1591 C C . LEU A 1 187 ? -10.728 -1.283 15.311 1.00 93.06 187 LEU A C 1
ATOM 1593 O O . LEU A 1 187 ? -10.784 -0.386 16.156 1.00 93.06 187 LEU A O 1
ATOM 1597 N N . LYS A 1 188 ? -11.183 -2.524 15.529 1.00 93.50 188 LYS A N 1
ATOM 1598 C CA . LYS A 1 188 ? -11.730 -2.982 16.808 1.00 93.50 188 LYS A CA 1
ATOM 1599 C C . LYS A 1 188 ? -10.706 -2.785 17.916 1.00 93.50 188 LYS A C 1
ATOM 1601 O O . LYS A 1 188 ? -11.006 -2.103 18.890 1.00 93.50 188 LYS A O 1
ATOM 1606 N N . ASP A 1 189 ? -9.494 -3.289 17.725 1.00 93.56 189 ASP A N 1
ATOM 1607 C CA . ASP A 1 189 ? -8.440 -3.249 18.738 1.00 93.56 189 ASP A CA 1
ATOM 1608 C C . ASP A 1 189 ? -7.887 -1.837 18.962 1.00 93.56 189 ASP A C 1
ATOM 1610 O O . ASP A 1 189 ? -7.432 -1.520 20.060 1.00 93.56 189 ASP A O 1
ATOM 1614 N N . THR A 1 190 ? -7.965 -0.970 17.951 1.00 92.69 190 THR A N 1
ATOM 1615 C CA . THR A 1 190 ? -7.396 0.383 18.006 1.00 92.69 190 THR A CA 1
ATOM 1616 C C . THR A 1 190 ? -8.365 1.440 18.541 1.00 92.69 190 THR A C 1
ATOM 1618 O O . THR A 1 190 ? -7.936 2.390 19.196 1.00 92.69 190 THR A O 1
ATOM 1621 N N . TYR A 1 191 ? -9.664 1.324 18.247 1.00 89.75 191 TYR A N 1
ATOM 1622 C CA . TYR A 1 191 ? -10.644 2.373 18.566 1.00 89.75 191 TYR A CA 1
ATOM 1623 C C . TYR A 1 191 ? -11.845 1.920 19.383 1.00 89.75 191 TYR A C 1
ATOM 1625 O O . TYR A 1 191 ? -12.533 2.775 19.942 1.00 89.75 191 TYR A O 1
ATOM 1633 N N . PHE A 1 192 ? -12.131 0.620 19.415 1.00 83.69 192 PHE A N 1
ATOM 1634 C CA . PHE A 1 192 ? -13.341 0.081 20.036 1.00 83.69 192 PHE A CA 1
ATOM 1635 C C . PHE A 1 192 ? -13.045 -0.897 21.176 1.00 83.69 192 PHE A C 1
ATOM 1637 O O . PHE A 1 192 ? -13.978 -1.424 21.777 1.00 83.69 192 PHE A O 1
ATOM 1644 N N . SER A 1 193 ? -11.772 -1.127 21.492 1.00 72.00 193 SER A N 1
ATOM 1645 C CA . SER A 1 193 ? -11.354 -1.803 22.709 1.00 72.00 193 SER A CA 1
ATOM 1646 C C . SER A 1 193 ? -11.708 -0.899 23.896 1.00 72.00 193 SER A C 1
ATOM 1648 O O . SER A 1 193 ? -11.249 0.239 24.003 1.00 72.00 193 SER A O 1
ATOM 1650 N N . GLU A 1 194 ? -12.628 -1.373 24.737 1.00 55.47 194 GLU A N 1
ATOM 1651 C CA . GLU A 1 194 ? -13.065 -0.666 25.942 1.00 55.47 194 GLU A CA 1
ATOM 1652 C C . GLU A 1 194 ? -11.861 -0.415 26.871 1.00 55.47 194 GLU A C 1
ATOM 1654 O O . GLU A 1 194 ? -11.063 -1.323 27.112 1.00 55.47 194 GLU A O 1
ATOM 1659 N N . ASN A 1 195 ? -11.742 0.816 27.388 1.00 45.91 195 ASN A N 1
ATOM 1660 C CA . ASN A 1 195 ? -11.051 1.062 28.660 1.00 45.91 195 ASN A CA 1
ATOM 1661 C C . ASN A 1 195 ? -11.948 0.602 29.809 1.00 45.91 195 ASN A C 1
ATOM 1663 O O . ASN A 1 195 ? -13.145 0.975 29.769 1.00 45.91 195 ASN A O 1
#

Sequence (195 aa):
GGNKPFEYWGFVVETFLKPTIYDPLATPWKWALRKAGLMEEPVDLSLYKTVVTIDGKPHYNRFFHYNFPMEKTRPYFEQTYGYIEEIAKKAEAIGSKFALIVTPRYHHWNNEECPDNWEKHQYRVDEPYEYEYLKFFDEKAKDAPFPILNLLPAFQATDRFPLVFSYDPHWNAEGHHFVAEQTYDFLKDTYFSEN